Protein AF-A0A2V8W0T9-F1 (afdb_monomer)

Mean predicted aligned error: 11.92 Å

Nearest PDB structures (foldseek):
  3h9w-assembly1_A-2  TM=9.043E-01  e=4.705E-04  Marinobacter nauticus VT8
  4gcz-assembly1_A  TM=3.386E-01  e=4.069E-09  Bacillus subtilis subsp. subtilis str. 168
  3lyx-assembly1_A  TM=7.481E-01  e=1.825E-04  Colwellia psychrerythraea 34H
  6ph2-assembly2_D  TM=8.139E-01  e=3.126E-03  Brucella melitensis bv. 1 str. 16M
  8a5s-assembly1_AAA  TM=3.939E-01  e=9.571E-04  Erythrobacter litoralis HTCC2594

Structure (mmCIF, N/CA/C/O backbone):
data_AF-A0A2V8W0T9-F1
#
_entry.id   AF-A0A2V8W0T9-F1
#
loop_
_atom_site.group_PDB
_atom_site.id
_atom_site.type_symbol
_atom_site.label_atom_id
_atom_site.label_alt_id
_atom_site.label_comp_id
_atom_site.label_asym_id
_atom_site.label_entity_id
_atom_site.label_seq_id
_atom_site.pdbx_PDB_ins_code
_atom_site.Cartn_x
_atom_site.Cartn_y
_atom_site.Cartn_z
_atom_site.occupancy
_atom_site.B_iso_or_equiv
_atom_site.auth_seq_id
_atom_site.auth_comp_id
_atom_site.auth_asym_id
_atom_site.auth_atom_id
_atom_site.pdbx_PDB_model_num
ATOM 1 N N . MET A 1 1 ? 21.925 13.891 -34.947 1.00 73.75 1 MET A N 1
ATOM 2 C CA . MET A 1 1 ? 20.836 13.675 -33.979 1.00 73.75 1 MET A CA 1
ATOM 3 C C . MET A 1 1 ? 20.608 14.956 -33.191 1.00 73.75 1 MET A C 1
ATOM 5 O O . MET A 1 1 ? 21.548 15.437 -32.575 1.00 73.75 1 MET A O 1
ATOM 9 N N . ARG A 1 2 ? 19.395 15.539 -33.213 1.00 78.62 2 ARG A N 1
ATOM 10 C CA . ARG A 1 2 ? 19.098 16.760 -32.425 1.00 78.62 2 ARG A CA 1
ATOM 11 C C . ARG A 1 2 ? 19.175 16.513 -30.912 1.00 78.62 2 ARG A C 1
ATOM 13 O O . ARG A 1 2 ? 19.526 17.420 -30.175 1.00 78.62 2 ARG A O 1
ATOM 20 N N . PHE A 1 3 ? 18.873 15.291 -30.471 1.00 80.88 3 PHE A N 1
ATOM 21 C CA . PHE A 1 3 ? 18.857 14.926 -29.055 1.00 80.88 3 PHE A CA 1
ATOM 22 C C . PHE A 1 3 ? 20.269 14.799 -28.456 1.00 80.88 3 PHE A C 1
ATOM 24 O O . PHE A 1 3 ? 20.606 15.532 -27.528 1.00 80.88 3 PHE A O 1
ATOM 31 N N . THR A 1 4 ? 21.121 13.934 -29.021 1.00 79.50 4 THR A N 1
ATOM 32 C CA . THR A 1 4 ? 22.495 13.693 -28.534 1.00 79.50 4 THR A CA 1
ATOM 33 C C . THR A 1 4 ? 23.515 14.721 -29.034 1.00 79.50 4 THR A C 1
ATOM 35 O O . THR A 1 4 ? 24.629 14.776 -28.525 1.00 79.50 4 THR A O 1
ATOM 38 N N . GLY A 1 5 ? 23.179 15.512 -30.060 1.00 80.12 5 GLY A N 1
ATOM 39 C CA . GLY A 1 5 ? 24.113 16.435 -30.716 1.00 80.12 5 GLY A CA 1
ATOM 40 C C . GLY A 1 5 ? 25.148 15.753 -31.624 1.00 80.12 5 GLY A C 1
ATOM 41 O O . GLY A 1 5 ? 25.954 16.437 -32.249 1.00 80.12 5 GLY A O 1
ATOM 42 N N . ARG A 1 6 ? 25.124 14.418 -31.748 1.00 81.19 6 ARG A N 1
ATOM 43 C CA . ARG A 1 6 ? 26.079 13.639 -32.557 1.00 81.19 6 ARG A CA 1
ATOM 44 C C . ARG A 1 6 ? 25.688 13.581 -34.030 1.00 81.19 6 ARG A C 1
ATOM 46 O O . ARG A 1 6 ? 24.509 13.685 -34.386 1.00 81.19 6 ARG A O 1
ATOM 53 N N . SER A 1 7 ? 26.668 13.384 -34.909 1.00 81.31 7 SER A N 1
ATOM 54 C CA . SER A 1 7 ? 26.407 13.084 -36.322 1.00 81.31 7 SER A CA 1
ATOM 55 C C . SER A 1 7 ? 25.828 11.675 -36.466 1.00 81.31 7 SER A C 1
ATOM 57 O O . SER A 1 7 ? 26.115 10.801 -35.655 1.00 81.31 7 SER A O 1
ATOM 59 N N . ILE A 1 8 ? 25.036 11.427 -37.513 1.00 74.44 8 ILE A N 1
ATOM 60 C CA . ILE A 1 8 ? 24.492 10.081 -37.761 1.00 74.44 8 ILE A CA 1
ATOM 61 C C . ILE A 1 8 ? 25.602 9.043 -37.972 1.00 74.44 8 ILE A C 1
ATOM 63 O O . ILE A 1 8 ? 25.467 7.906 -37.547 1.00 74.44 8 ILE A O 1
ATOM 67 N N . HIS A 1 9 ? 26.737 9.456 -38.546 1.00 75.75 9 HIS A N 1
ATOM 68 C CA . HIS A 1 9 ? 27.900 8.594 -38.739 1.00 75.75 9 HIS A CA 1
ATOM 69 C C . HIS A 1 9 ? 28.527 8.152 -37.407 1.00 75.75 9 HIS A C 1
ATOM 71 O O . HIS A 1 9 ? 29.018 7.034 -37.305 1.00 75.75 9 HIS A O 1
ATOM 77 N N . ALA A 1 10 ? 28.505 9.009 -36.383 1.00 73.81 10 ALA A N 1
ATOM 78 C CA . ALA A 1 10 ? 29.003 8.675 -35.049 1.00 73.81 10 ALA A CA 1
ATOM 79 C C . ALA A 1 10 ? 28.048 7.763 -34.259 1.00 73.81 10 ALA A C 1
ATOM 81 O O . ALA A 1 10 ? 28.421 7.290 -33.193 1.00 73.81 10 ALA A O 1
ATOM 82 N N . GLU A 1 11 ? 26.827 7.550 -34.747 1.00 74.62 11 GLU A N 1
ATOM 83 C CA . GLU A 1 11 ? 25.821 6.665 -34.142 1.00 74.62 11 GLU A CA 1
ATOM 84 C C . GLU A 1 11 ? 25.771 5.297 -34.854 1.00 74.62 11 GLU A C 1
ATOM 86 O O . GLU A 1 11 ? 25.075 4.392 -34.403 1.00 74.62 11 GLU A O 1
ATOM 91 N N . LEU A 1 12 ? 26.503 5.123 -35.965 1.00 73.38 12 LEU A N 1
ATOM 92 C CA . LEU A 1 12 ? 26.543 3.864 -36.714 1.00 73.38 12 LEU A CA 1
ATOM 93 C C . LEU A 1 12 ? 27.197 2.739 -35.898 1.00 73.38 12 LEU A C 1
ATOM 95 O O . LEU A 1 12 ? 28.174 2.947 -35.177 1.00 73.38 12 LEU A O 1
ATOM 99 N N . GLY A 1 13 ? 26.679 1.520 -36.059 1.00 75.12 13 GLY A N 1
ATOM 100 C CA . GLY A 1 13 ? 27.144 0.353 -35.311 1.00 75.12 13 GLY A CA 1
ATOM 101 C C . GLY A 1 13 ? 26.831 0.494 -33.822 1.00 75.12 13 GLY A C 1
ATOM 102 O O . GLY A 1 13 ? 25.672 0.632 -33.447 1.00 75.12 13 GLY A O 1
ATOM 103 N N . ASN A 1 14 ? 27.868 0.487 -32.982 1.00 75.38 14 ASN A N 1
ATOM 104 C CA . ASN A 1 14 ? 27.735 0.570 -31.521 1.00 75.38 14 ASN A CA 1
ATOM 105 C C . ASN A 1 14 ? 27.884 2.001 -30.971 1.00 75.38 14 ASN A C 1
ATOM 107 O O . ASN A 1 14 ? 28.013 2.179 -29.761 1.00 75.38 14 ASN A O 1
ATOM 111 N N . GLY A 1 15 ? 27.878 3.024 -31.835 1.00 77.62 15 GLY A N 1
ATOM 112 C CA . GLY A 1 15 ? 28.080 4.423 -31.433 1.00 77.62 15 GLY A CA 1
ATOM 113 C C . GLY A 1 15 ? 27.027 4.962 -30.456 1.00 77.62 15 GLY A C 1
ATOM 114 O O . GLY A 1 15 ? 27.336 5.826 -29.633 1.00 77.62 15 GLY A O 1
ATOM 115 N N . TRP A 1 16 ? 25.819 4.393 -30.478 1.00 81.06 16 TRP A N 1
ATOM 116 C CA . TRP A 1 16 ? 24.729 4.723 -29.554 1.00 81.06 16 TRP A CA 1
ATOM 117 C C . TRP A 1 16 ? 25.088 4.462 -28.082 1.00 81.06 16 TRP A C 1
ATOM 119 O O . TRP A 1 16 ? 24.667 5.203 -27.192 1.00 81.06 16 TRP A O 1
ATOM 129 N N . ALA A 1 17 ? 25.920 3.449 -27.821 1.00 85.31 17 ALA A N 1
ATOM 130 C CA . ALA A 1 17 ? 26.284 3.009 -26.479 1.00 85.31 17 ALA A CA 1
ATOM 131 C C . ALA A 1 17 ? 27.185 4.019 -25.739 1.00 85.31 17 ALA A C 1
ATOM 133 O O . ALA A 1 17 ? 27.258 4.015 -24.513 1.00 85.31 17 ALA A O 1
ATOM 134 N N . GLU A 1 18 ? 27.851 4.926 -26.460 1.00 86.31 18 GLU A N 1
ATOM 135 C CA . GLU A 1 18 ? 28.802 5.885 -25.881 1.00 86.31 18 GLU A CA 1
ATOM 136 C C . GLU A 1 18 ? 28.155 6.951 -24.983 1.00 86.31 18 GLU A C 1
ATOM 138 O O . GLU A 1 18 ? 28.826 7.538 -24.133 1.00 86.31 18 GLU A O 1
ATOM 143 N N . ASN A 1 19 ? 26.869 7.242 -25.189 1.00 90.06 19 ASN A N 1
ATOM 144 C CA . ASN A 1 19 ? 26.130 8.238 -24.410 1.00 90.06 19 ASN A CA 1
ATOM 145 C C . ASN A 1 19 ? 25.177 7.616 -23.383 1.00 90.06 19 ASN A C 1
ATOM 147 O O . ASN A 1 19 ? 24.495 8.359 -22.672 1.00 90.06 19 ASN A O 1
ATOM 151 N N . VAL A 1 20 ? 25.113 6.288 -23.305 1.00 92.94 20 VAL A N 1
ATOM 152 C CA . VAL A 1 20 ? 24.324 5.584 -22.295 1.00 92.94 20 VAL A CA 1
ATOM 153 C C . VAL A 1 20 ? 24.994 5.757 -20.934 1.00 92.94 20 VAL A C 1
ATOM 155 O O . VAL A 1 20 ? 26.223 5.738 -20.814 1.00 92.94 20 VAL A O 1
ATOM 158 N N . HIS A 1 21 ? 24.193 5.957 -19.893 1.00 94.75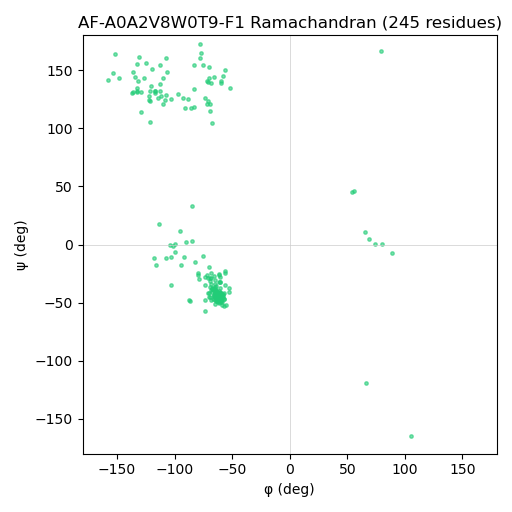 21 HIS A N 1
ATOM 159 C CA . HIS A 1 21 ? 24.702 6.022 -18.531 1.00 94.75 21 HIS A CA 1
ATOM 160 C C . HIS A 1 21 ? 25.415 4.714 -18.160 1.00 94.75 21 HIS A C 1
ATOM 162 O O . HIS A 1 21 ? 24.964 3.625 -18.505 1.00 94.75 21 HIS A O 1
ATOM 168 N N . ARG A 1 22 ? 26.533 4.807 -17.430 1.00 93.75 22 ARG A N 1
ATOM 169 C CA . ARG A 1 22 ? 27.410 3.650 -17.156 1.00 93.75 22 ARG A CA 1
ATOM 170 C C . ARG A 1 22 ? 26.697 2.476 -16.486 1.00 93.75 22 ARG A C 1
ATOM 172 O O . ARG A 1 22 ? 27.037 1.336 -16.765 1.00 93.75 22 ARG A O 1
ATOM 179 N N . GLU A 1 23 ? 25.737 2.768 -15.616 1.00 95.00 23 GLU A N 1
ATOM 180 C CA . GLU A 1 23 ? 24.939 1.760 -14.904 1.00 95.00 23 GLU A CA 1
ATOM 181 C C . GLU A 1 23 ? 23.941 1.032 -15.815 1.00 95.00 23 GLU A C 1
ATOM 183 O O . GLU A 1 23 ? 23.604 -0.114 -15.543 1.00 95.00 23 GLU A O 1
ATOM 188 N N . ASP A 1 24 ? 23.500 1.670 -16.902 1.00 94.44 24 ASP A N 1
ATOM 189 C CA . ASP A 1 24 ? 22.478 1.117 -17.799 1.00 94.44 24 ASP A CA 1
ATOM 190 C C . ASP A 1 24 ? 23.116 0.381 -18.991 1.00 94.44 24 ASP A C 1
ATOM 192 O O . ASP A 1 24 ? 22.466 -0.415 -19.669 1.00 94.44 24 ASP A O 1
ATOM 196 N N . LEU A 1 25 ? 24.403 0.637 -19.250 1.00 91.88 25 LEU A N 1
ATOM 197 C CA . LEU A 1 25 ? 25.121 0.200 -20.446 1.00 91.88 25 LEU A CA 1
ATOM 198 C C . LEU A 1 25 ? 25.096 -1.318 -20.649 1.00 91.88 25 LEU A C 1
ATOM 200 O O . LEU A 1 25 ? 24.831 -1.773 -21.760 1.00 91.88 25 LEU A O 1
ATOM 204 N N . SER A 1 26 ? 25.377 -2.094 -19.599 1.00 91.56 26 SER A N 1
ATOM 205 C CA . SER A 1 26 ? 25.432 -3.558 -19.688 1.00 91.56 26 SER A CA 1
ATOM 206 C C . SER A 1 26 ? 24.076 -4.144 -20.070 1.00 91.56 26 SER A C 1
ATOM 208 O O . SER A 1 26 ? 23.990 -4.917 -21.021 1.00 91.56 26 SER A O 1
ATOM 210 N N . LEU A 1 27 ? 23.016 -3.714 -19.382 1.00 91.81 27 LEU A N 1
ATOM 211 C CA . LEU A 1 27 ? 21.652 -4.175 -19.626 1.00 91.81 27 LEU A CA 1
ATOM 212 C C . LEU A 1 27 ? 21.164 -3.787 -21.028 1.00 91.81 27 LEU A C 1
ATOM 214 O O . LEU A 1 27 ? 20.551 -4.604 -21.718 1.00 91.81 27 LEU A O 1
ATOM 218 N N . CYS A 1 28 ? 21.463 -2.564 -21.475 1.00 93.06 28 CYS A N 1
ATOM 219 C CA . CYS A 1 28 ? 21.085 -2.107 -22.813 1.00 93.06 28 CYS A CA 1
ATOM 220 C C . CYS A 1 28 ? 21.798 -2.912 -23.904 1.00 93.06 28 CYS A C 1
ATOM 222 O O . CYS A 1 28 ? 21.171 -3.336 -24.873 1.00 93.06 28 CYS A O 1
ATOM 224 N N . GLN A 1 29 ? 23.107 -3.140 -23.753 1.00 90.88 29 GLN A N 1
ATOM 225 C CA . GLN A 1 29 ? 23.886 -3.922 -24.715 1.00 90.88 29 GLN A CA 1
ATOM 226 C C . GLN A 1 29 ? 23.405 -5.368 -24.790 1.00 90.88 29 GLN A C 1
ATOM 228 O O . GLN A 1 29 ? 23.266 -5.898 -25.892 1.00 90.88 29 GLN A O 1
ATOM 233 N N . GLU A 1 30 ? 23.128 -5.992 -23.646 1.00 91.94 30 GLU A N 1
ATOM 234 C CA . GLU A 1 30 ? 22.592 -7.350 -23.584 1.00 91.94 30 GLU A CA 1
ATOM 235 C C . GLU A 1 30 ? 21.224 -7.438 -24.271 1.00 91.94 30 GLU A C 1
ATOM 237 O O . GLU A 1 30 ? 21.034 -8.267 -25.160 1.00 91.94 30 GLU A O 1
ATOM 242 N N . THR A 1 31 ? 20.300 -6.538 -23.924 1.00 91.81 31 THR A N 1
ATOM 243 C CA . THR A 1 31 ? 18.946 -6.495 -24.500 1.00 91.81 31 THR A CA 1
ATOM 244 C C . THR A 1 31 ? 18.993 -6.322 -26.017 1.00 91.81 31 THR A C 1
ATOM 246 O O . THR A 1 31 ? 18.386 -7.104 -26.752 1.00 91.81 31 THR A O 1
ATOM 249 N N . TYR A 1 32 ? 19.766 -5.342 -26.495 1.00 90.75 32 TYR A N 1
ATOM 250 C CA . TYR A 1 32 ? 19.924 -5.074 -27.922 1.00 90.75 32 TYR A CA 1
ATOM 251 C C . TYR A 1 32 ? 20.562 -6.255 -28.663 1.00 90.75 32 TYR A C 1
ATOM 253 O O . TYR A 1 32 ? 20.050 -6.672 -29.699 1.00 90.75 32 TYR A O 1
ATOM 261 N N . THR A 1 33 ? 21.655 -6.818 -28.137 1.00 90.56 33 THR A N 1
ATOM 262 C CA . THR A 1 33 ? 22.381 -7.919 -28.794 1.00 90.56 33 THR A CA 1
ATOM 263 C C . THR A 1 33 ? 21.509 -9.168 -28.886 1.00 90.56 33 THR A C 1
ATOM 265 O O . THR A 1 33 ? 21.384 -9.749 -29.963 1.00 90.56 33 THR A O 1
ATOM 268 N N . ASN A 1 34 ? 20.823 -9.525 -27.797 1.00 92.56 34 ASN A N 1
ATOM 269 C CA . ASN A 1 34 ? 19.917 -10.671 -27.766 1.00 92.56 34 ASN A CA 1
ATOM 270 C C . ASN A 1 34 ? 18.769 -10.518 -28.774 1.00 92.56 34 ASN A C 1
ATOM 272 O O . ASN A 1 34 ? 18.466 -11.459 -29.511 1.00 92.56 34 ASN A O 1
ATOM 276 N N . ALA A 1 35 ? 18.142 -9.341 -28.842 1.00 91.81 35 ALA A N 1
ATOM 277 C CA . ALA A 1 35 ? 17.093 -9.080 -29.823 1.00 91.81 35 ALA A CA 1
ATOM 278 C C . ALA A 1 35 ? 17.631 -9.105 -31.256 1.00 91.81 35 ALA A C 1
ATOM 280 O O . ALA A 1 35 ? 17.031 -9.754 -32.113 1.00 91.81 35 ALA A O 1
ATOM 281 N N . PHE A 1 36 ? 18.779 -8.474 -31.512 1.00 89.88 36 PHE A N 1
ATOM 282 C CA . PHE A 1 36 ? 19.403 -8.427 -32.832 1.00 89.88 36 PHE A CA 1
ATOM 283 C C . PHE A 1 36 ? 19.760 -9.827 -33.356 1.00 89.88 36 PHE A C 1
ATOM 285 O O . PHE A 1 36 ? 19.454 -10.163 -34.505 1.00 89.88 36 PHE A O 1
ATOM 292 N N . ASP A 1 37 ? 20.336 -10.677 -32.502 1.00 91.25 37 ASP A N 1
ATOM 293 C CA . ASP A 1 37 ? 20.685 -12.061 -32.833 1.00 91.25 37 ASP A CA 1
ATOM 294 C C . ASP A 1 37 ? 19.453 -12.947 -33.022 1.00 91.25 37 ASP A C 1
ATOM 296 O O . ASP A 1 37 ? 19.474 -13.894 -33.808 1.00 91.25 37 ASP A O 1
ATOM 300 N N . ARG A 1 38 ? 18.339 -12.648 -32.358 1.00 93.62 38 ARG A N 1
ATOM 301 C CA . ARG A 1 38 ? 17.091 -13.409 -32.528 1.00 93.62 38 ARG A CA 1
ATOM 302 C C . ARG A 1 38 ? 16.183 -12.831 -33.608 1.00 93.62 38 ARG A C 1
ATOM 304 O O . ARG A 1 38 ? 15.262 -13.511 -34.047 1.00 93.62 38 ARG A O 1
ATOM 311 N N . ARG A 1 39 ? 16.498 -11.630 -34.102 1.00 94.06 39 ARG A N 1
ATOM 312 C CA . ARG A 1 39 ? 15.684 -10.853 -35.043 1.00 94.06 39 ARG A CA 1
ATOM 313 C C . ARG A 1 39 ? 14.285 -10.641 -34.472 1.00 94.06 39 ARG A C 1
ATOM 315 O O . ARG A 1 39 ? 13.283 -10.833 -35.155 1.00 94.06 39 ARG A O 1
ATOM 322 N N . GLU A 1 40 ? 14.242 -10.256 -33.201 1.00 95.31 40 GLU A N 1
ATOM 323 C CA . GLU A 1 40 ? 13.022 -9.995 -32.441 1.00 95.31 40 GLU A CA 1
ATOM 324 C C . GLU A 1 40 ? 12.898 -8.505 -32.098 1.00 95.31 40 GLU A C 1
ATOM 326 O O . GLU A 1 40 ? 13.909 -7.799 -32.032 1.00 95.31 40 GLU A O 1
ATOM 331 N N . PRO A 1 41 ? 11.673 -7.995 -31.894 1.00 94.62 41 PRO A N 1
ATOM 332 C CA . PRO A 1 41 ? 11.475 -6.675 -31.314 1.00 94.62 41 PRO A CA 1
ATOM 333 C C . PRO A 1 41 ? 12.153 -6.535 -29.947 1.00 94.62 41 PRO A C 1
ATOM 335 O O . PRO A 1 41 ? 12.229 -7.504 -29.192 1.00 94.62 41 PRO A O 1
ATOM 338 N N . PHE A 1 42 ? 12.576 -5.321 -29.606 1.00 94.12 42 PHE A N 1
ATOM 339 C CA . PHE A 1 42 ? 12.996 -4.975 -28.251 1.00 94.12 42 PHE A CA 1
ATOM 340 C C . PHE A 1 42 ? 12.359 -3.670 -27.787 1.00 94.12 42 PHE A C 1
ATOM 342 O O . PHE A 1 42 ? 12.020 -2.798 -28.591 1.00 94.12 42 PHE A O 1
ATOM 349 N N . GLU A 1 43 ? 12.263 -3.543 -26.470 1.00 94.81 43 GLU A N 1
ATOM 350 C CA . GLU A 1 43 ? 11.884 -2.329 -25.765 1.00 94.81 43 GLU A CA 1
ATOM 351 C C . GLU A 1 43 ? 12.812 -2.179 -24.557 1.00 94.81 43 GLU A C 1
ATOM 353 O O . GLU A 1 43 ? 13.020 -3.136 -23.809 1.00 94.81 43 GLU A O 1
ATOM 358 N N . MET A 1 44 ? 13.400 -0.998 -24.379 1.00 94.25 44 MET A N 1
ATOM 359 C CA . MET A 1 44 ? 14.227 -0.694 -23.213 1.00 94.25 44 MET A CA 1
ATOM 360 C C . MET A 1 44 ? 14.133 0.779 -22.831 1.00 94.25 44 MET A C 1
ATOM 362 O O . MET A 1 44 ? 14.080 1.656 -23.688 1.00 94.25 44 MET A O 1
ATOM 366 N N . ALA A 1 45 ? 14.152 1.054 -21.528 1.00 94.56 45 ALA A N 1
ATOM 367 C CA . ALA A 1 45 ? 14.237 2.404 -20.990 1.00 94.56 45 ALA A CA 1
ATOM 368 C C . ALA A 1 45 ? 15.591 2.604 -20.305 1.00 94.56 45 ALA A C 1
ATOM 370 O O . ALA A 1 45 ? 15.972 1.811 -19.445 1.00 94.56 45 ALA A O 1
ATOM 371 N N . TYR A 1 46 ? 16.312 3.662 -20.667 1.00 94.94 46 TYR A N 1
ATOM 372 C CA . TYR A 1 46 ? 17.642 3.938 -20.122 1.00 94.94 46 TYR A CA 1
ATOM 373 C C . TYR A 1 46 ? 17.971 5.427 -20.118 1.00 94.94 46 TYR A C 1
ATOM 375 O O . TYR A 1 46 ? 17.326 6.242 -20.786 1.00 94.94 46 TYR A O 1
ATOM 383 N N . ARG A 1 47 ? 18.997 5.799 -19.353 1.00 95.88 47 ARG A N 1
ATOM 384 C CA . ARG A 1 47 ? 19.486 7.176 -19.300 1.00 95.88 47 ARG A CA 1
ATOM 385 C C . ARG A 1 47 ? 20.444 7.427 -20.458 1.00 95.88 47 ARG A C 1
ATOM 387 O O . ARG A 1 47 ? 21.519 6.832 -20.537 1.00 95.88 47 ARG A O 1
ATOM 394 N N . LEU A 1 48 ? 20.075 8.361 -21.330 1.00 94.38 48 LEU A N 1
ATOM 395 C CA . LEU A 1 48 ? 20.880 8.808 -22.462 1.00 94.38 48 LEU A CA 1
ATOM 396 C C . LEU A 1 48 ? 21.331 10.253 -22.248 1.00 94.38 48 LEU A C 1
ATOM 398 O O . LEU A 1 48 ? 20.532 11.132 -21.916 1.00 94.38 48 LEU A O 1
ATOM 402 N N . ARG A 1 49 ? 22.623 10.508 -22.455 1.00 94.19 49 ARG A N 1
ATOM 403 C CA . ARG A 1 49 ? 23.192 11.852 -22.361 1.00 94.19 49 ARG A CA 1
ATOM 404 C C . ARG A 1 49 ? 22.759 12.707 -23.552 1.00 94.19 49 ARG A C 1
ATOM 406 O O . ARG A 1 49 ? 23.048 12.389 -24.710 1.00 94.19 49 ARG A O 1
ATOM 413 N N . ARG A 1 50 ? 22.087 13.811 -23.251 1.00 92.94 50 ARG A N 1
ATOM 414 C CA . ARG A 1 50 ? 21.652 14.839 -24.196 1.00 92.94 50 ARG A CA 1
ATOM 415 C C . ARG A 1 50 ? 22.831 15.742 -24.592 1.00 92.94 50 ARG A C 1
ATOM 417 O O . ARG A 1 50 ? 23.883 15.731 -23.954 1.00 92.94 50 ARG A O 1
ATOM 424 N N . HIS A 1 51 ? 22.676 16.513 -25.668 1.00 90.12 51 HIS A N 1
ATOM 425 C CA . HIS A 1 51 ? 23.712 17.410 -26.209 1.00 90.12 51 HIS A CA 1
ATOM 426 C C . HIS A 1 51 ? 24.272 18.443 -25.210 1.00 90.12 51 HIS A C 1
ATOM 428 O O . HIS A 1 51 ? 25.389 18.916 -25.393 1.00 90.12 51 HIS A O 1
ATOM 434 N N . ASP A 1 52 ? 23.514 18.798 -24.174 1.00 91.50 52 ASP A N 1
ATOM 435 C CA . ASP A 1 52 ? 23.907 19.712 -23.093 1.00 91.50 52 ASP A CA 1
ATOM 436 C C . ASP A 1 52 ? 24.568 19.001 -21.900 1.00 91.50 52 ASP A C 1
ATOM 438 O O . ASP A 1 52 ? 24.937 19.641 -20.919 1.00 91.50 52 ASP A O 1
ATOM 442 N N . GLY A 1 53 ? 24.747 17.681 -21.983 1.00 89.88 53 GLY A N 1
ATOM 443 C CA . GLY A 1 53 ? 25.378 16.869 -20.949 1.00 89.88 53 GLY A CA 1
ATOM 444 C C . GLY A 1 53 ? 24.418 16.337 -19.885 1.00 89.88 53 GLY A C 1
ATOM 445 O O . GLY A 1 53 ? 24.841 15.498 -19.089 1.00 89.88 53 GLY A O 1
ATOM 446 N N . GLU A 1 54 ? 23.146 16.749 -19.880 1.00 93.88 54 GLU A N 1
ATOM 447 C CA . GLU A 1 54 ? 22.148 16.181 -18.972 1.00 93.88 54 GLU A CA 1
ATOM 448 C C . GLU A 1 54 ? 21.775 14.756 -19.385 1.00 93.88 54 GLU A C 1
ATOM 450 O O . GLU A 1 54 ? 21.598 14.455 -20.567 1.00 93.88 54 GLU A O 1
ATOM 455 N N . TYR A 1 55 ? 21.591 13.875 -18.404 1.00 94.62 55 TYR A N 1
ATOM 456 C CA . TYR A 1 55 ? 20.979 12.573 -18.647 1.00 94.62 55 TYR A CA 1
ATOM 457 C C . TYR A 1 55 ? 19.459 12.694 -18.643 1.00 94.62 55 TYR A C 1
ATOM 459 O O . TYR A 1 55 ? 18.865 13.308 -17.754 1.00 94.62 55 TYR A O 1
ATOM 467 N N . ARG A 1 56 ? 18.836 12.078 -19.643 1.00 95.31 56 ARG A N 1
ATOM 468 C CA . ARG A 1 56 ? 17.386 12.007 -19.819 1.00 95.31 56 ARG A CA 1
ATOM 469 C C . ARG A 1 56 ? 16.978 10.550 -19.969 1.00 95.31 56 ARG A C 1
ATOM 471 O O . ARG A 1 56 ? 17.716 9.769 -20.566 1.00 95.31 56 ARG A O 1
ATOM 478 N N . TRP A 1 57 ? 15.827 10.191 -19.415 1.00 95.88 57 TRP A N 1
ATOM 479 C CA . TRP A 1 57 ? 15.256 8.869 -19.634 1.00 95.88 57 TRP A CA 1
ATOM 480 C C . TRP A 1 57 ? 14.696 8.802 -21.045 1.00 95.88 57 TRP A C 1
ATOM 482 O O . TRP A 1 57 ? 13.888 9.641 -21.438 1.00 95.88 57 TRP A O 1
ATOM 492 N N . VAL A 1 58 ? 15.124 7.798 -21.795 1.00 95.31 58 VAL A N 1
ATOM 493 C CA . VAL A 1 58 ? 14.651 7.530 -23.147 1.00 95.31 58 VAL A CA 1
ATOM 494 C C . VAL A 1 58 ? 14.057 6.133 -23.177 1.00 95.31 58 VAL A C 1
ATOM 496 O O . VAL A 1 58 ? 14.680 5.196 -22.685 1.00 95.31 58 VAL A O 1
ATOM 499 N N . LEU A 1 59 ? 12.861 6.012 -23.747 1.00 95.19 59 LEU A N 1
ATOM 500 C CA . LEU A 1 59 ? 12.269 4.741 -24.145 1.00 95.19 59 LEU A CA 1
ATOM 501 C C . LEU A 1 59 ? 12.672 4.466 -25.592 1.00 95.19 59 LEU A C 1
ATOM 503 O O . LEU A 1 59 ? 12.327 5.244 -26.485 1.00 95.19 59 LEU A O 1
ATOM 507 N N . ASP A 1 60 ? 13.410 3.385 -25.806 1.00 94.38 60 ASP A N 1
ATOM 508 C CA . ASP A 1 60 ? 13.841 2.930 -27.119 1.00 94.38 60 ASP A CA 1
ATOM 509 C C . ASP A 1 60 ? 13.083 1.664 -27.509 1.00 94.38 60 ASP A C 1
ATOM 511 O O . ASP A 1 60 ? 13.084 0.670 -26.780 1.00 94.38 60 ASP A O 1
ATOM 515 N N . LEU A 1 61 ? 12.431 1.721 -28.666 1.00 94.56 61 LEU A N 1
ATOM 516 C CA . LEU A 1 61 ? 11.755 0.585 -29.276 1.00 94.56 61 LEU A CA 1
ATOM 517 C C . LEU A 1 61 ? 12.429 0.276 -30.599 1.00 94.56 61 LEU A C 1
ATOM 519 O O . LEU A 1 61 ? 12.597 1.178 -31.416 1.00 94.56 61 LEU A O 1
ATOM 523 N N . GLY A 1 62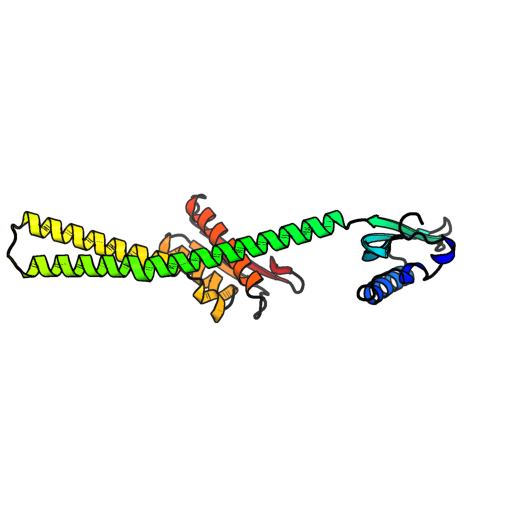 ? 12.741 -0.992 -30.844 1.00 94.44 62 GLY A N 1
ATOM 524 C CA . GLY A 1 62 ? 13.296 -1.448 -32.110 1.00 94.44 62 GLY A CA 1
ATOM 525 C C . GLY A 1 62 ? 12.525 -2.637 -32.654 1.00 94.44 62 GLY A C 1
ATOM 526 O O . GLY A 1 62 ? 12.316 -3.619 -31.949 1.00 94.44 62 GLY A O 1
ATOM 527 N N . VAL A 1 63 ? 12.145 -2.581 -33.933 1.00 94.69 63 VAL A N 1
ATOM 528 C CA . VAL A 1 63 ? 11.537 -3.713 -34.643 1.00 94.69 63 VAL A CA 1
ATOM 529 C C . VAL A 1 63 ? 12.379 -4.118 -35.858 1.00 94.69 63 VAL A C 1
ATOM 531 O O . VAL A 1 63 ? 12.855 -3.250 -36.602 1.00 94.69 63 VAL A O 1
ATOM 534 N N . PRO A 1 64 ? 12.584 -5.427 -36.084 1.00 95.06 64 PRO A N 1
ATOM 535 C CA . PRO A 1 64 ? 13.342 -5.919 -37.223 1.00 95.06 64 PRO A CA 1
ATOM 536 C C . PRO A 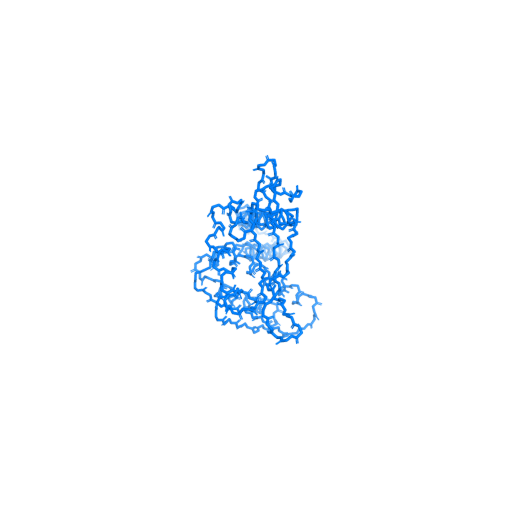1 64 ? 12.576 -5.647 -38.519 1.00 95.06 64 PRO A C 1
ATOM 538 O O . PRO A 1 64 ? 11.360 -5.823 -38.612 1.00 95.06 64 PRO A O 1
ATOM 541 N N . ARG A 1 65 ? 13.305 -5.238 -39.552 1.00 95.12 65 ARG A N 1
ATOM 542 C CA . ARG A 1 65 ? 12.791 -5.008 -40.896 1.00 95.12 65 ARG A CA 1
ATOM 543 C C . ARG A 1 65 ? 13.388 -6.038 -41.840 1.00 95.12 65 ARG A C 1
ATOM 545 O O . ARG A 1 65 ? 14.587 -6.301 -41.816 1.00 95.12 65 ARG A O 1
ATOM 552 N N . PHE A 1 66 ? 12.550 -6.566 -42.721 1.00 94.19 66 PHE A N 1
ATOM 553 C CA . PHE A 1 66 ? 12.944 -7.518 -43.753 1.00 94.19 66 PHE A CA 1
ATOM 554 C C . PHE A 1 66 ? 12.650 -6.943 -45.139 1.00 94.19 66 PHE A C 1
ATOM 556 O O . PHE A 1 66 ? 11.751 -6.112 -45.304 1.00 94.19 66 PHE A O 1
ATOM 563 N N . GLN A 1 67 ? 13.439 -7.345 -46.130 1.00 94.50 67 GLN A N 1
ATOM 564 C CA . GLN A 1 67 ? 13.164 -7.052 -47.535 1.00 94.50 67 GLN A CA 1
ATOM 565 C C . GLN A 1 67 ? 12.070 -7.988 -48.078 1.00 94.50 67 GLN A C 1
ATOM 567 O O . GLN A 1 67 ? 11.651 -8.932 -47.409 1.00 94.50 67 GLN A O 1
ATOM 572 N N . GLN A 1 68 ? 11.608 -7.741 -49.309 1.00 93.88 68 GLN A N 1
ATOM 573 C CA . GLN A 1 68 ? 10.590 -8.584 -49.956 1.00 93.88 68 GLN A CA 1
ATOM 574 C C . GLN A 1 68 ? 11.043 -10.039 -50.157 1.00 93.88 68 GLN A C 1
ATOM 576 O O . GLN A 1 68 ? 10.203 -10.929 -50.214 1.00 93.88 68 GLN A O 1
ATOM 581 N N . ASP A 1 69 ? 12.352 -10.283 -50.242 1.00 93.69 69 ASP A N 1
ATOM 582 C CA . ASP A 1 69 ? 12.944 -11.618 -50.381 1.00 93.69 69 ASP A CA 1
ATOM 583 C C . ASP A 1 69 ? 13.139 -12.350 -49.036 1.00 93.69 69 ASP A C 1
ATOM 585 O O . ASP A 1 69 ? 13.685 -13.451 -49.006 1.00 93.69 69 ASP A O 1
ATOM 589 N N . GLY A 1 70 ? 12.706 -11.751 -47.921 1.00 91.12 70 GLY A N 1
ATOM 590 C CA . GLY A 1 70 ? 12.877 -12.298 -46.574 1.00 91.12 70 GLY A CA 1
ATOM 591 C C . GLY A 1 70 ? 14.264 -12.071 -45.965 1.00 91.12 70 GLY A C 1
ATOM 592 O O . GLY A 1 70 ? 14.495 -12.473 -44.825 1.00 91.12 70 GLY A O 1
ATOM 593 N N . SER A 1 71 ? 15.187 -11.403 -46.666 1.00 94.19 71 SER A N 1
ATOM 594 C CA . SER A 1 71 ? 16.490 -11.044 -46.103 1.00 94.19 71 SER A CA 1
ATOM 595 C C . SER A 1 71 ? 16.358 -9.955 -45.035 1.00 94.19 71 SER A C 1
ATOM 597 O O . SER A 1 71 ? 15.534 -9.039 -45.126 1.00 94.19 71 SER A O 1
ATOM 599 N N . PHE A 1 72 ? 17.179 -10.053 -43.990 1.00 92.12 72 PHE A N 1
ATOM 600 C CA . PHE A 1 72 ? 17.196 -9.086 -42.898 1.00 92.12 72 PHE A CA 1
ATOM 601 C C . PHE A 1 72 ? 17.760 -7.738 -43.372 1.00 92.12 72 PHE A C 1
ATOM 603 O O . PHE A 1 72 ? 18.898 -7.652 -43.828 1.00 92.12 72 PHE A O 1
ATOM 610 N N . ALA A 1 73 ? 16.953 -6.684 -43.252 1.00 91.56 73 ALA A N 1
ATOM 611 C CA . ALA A 1 73 ? 17.261 -5.331 -43.713 1.00 91.56 73 ALA A CA 1
ATOM 612 C C . ALA A 1 73 ? 17.746 -4.398 -42.588 1.00 91.56 73 ALA A C 1
ATOM 614 O O . ALA A 1 73 ? 17.998 -3.221 -42.846 1.00 91.56 73 ALA A O 1
ATOM 615 N N . GLY A 1 74 ? 17.845 -4.895 -41.350 1.00 89.81 74 GLY A N 1
ATOM 616 C CA . GLY A 1 74 ? 18.192 -4.115 -40.160 1.00 89.81 74 GLY A CA 1
ATOM 617 C C . GLY A 1 74 ? 16.991 -3.846 -39.254 1.00 89.81 74 GLY A C 1
ATOM 618 O O . GLY A 1 74 ? 15.951 -4.485 -39.382 1.00 89.81 74 GLY A O 1
ATOM 619 N N . TYR A 1 75 ? 17.134 -2.894 -38.334 1.00 91.31 75 TYR A N 1
ATOM 620 C CA . TYR A 1 75 ? 16.068 -2.460 -37.426 1.00 91.31 75 TYR A CA 1
ATOM 621 C C . TYR A 1 75 ? 15.538 -1.086 -37.824 1.00 91.31 75 TYR A C 1
ATOM 623 O O . TYR A 1 75 ? 16.284 -0.234 -38.309 1.00 91.31 75 TYR A O 1
ATOM 631 N N . ILE A 1 76 ? 14.252 -0.861 -37.573 1.00 90.25 76 ILE A N 1
ATOM 632 C CA . ILE A 1 76 ? 13.692 0.482 -37.442 1.00 90.25 76 ILE A CA 1
ATOM 633 C C . ILE A 1 76 ? 13.384 0.708 -35.967 1.00 90.25 76 ILE A C 1
ATOM 635 O O . ILE A 1 76 ? 12.760 -0.140 -35.331 1.00 90.25 76 ILE A O 1
ATOM 639 N N . GLY A 1 77 ? 13.863 1.826 -35.430 1.00 89.94 77 GLY A N 1
ATOM 640 C CA . GLY A 1 77 ? 13.683 2.156 -34.026 1.00 89.94 77 GLY A CA 1
ATOM 641 C C . GLY A 1 77 ? 13.162 3.565 -33.801 1.00 89.94 77 GLY A C 1
ATOM 642 O O . GLY A 1 77 ? 13.236 4.424 -34.686 1.00 89.94 77 GLY A O 1
ATOM 643 N N . SER A 1 78 ? 12.625 3.787 -32.608 1.00 90.06 78 SER A N 1
ATOM 644 C CA . SER A 1 78 ? 12.170 5.086 -32.131 1.00 90.06 78 SER A CA 1
ATOM 645 C C . SER A 1 78 ? 12.627 5.308 -30.701 1.00 90.06 78 SER A C 1
ATOM 647 O O . SER A 1 78 ? 12.369 4.473 -29.841 1.00 90.06 78 SER A O 1
ATOM 649 N N . CYS A 1 79 ? 13.205 6.480 -30.454 1.00 91.19 79 CYS A N 1
ATOM 650 C CA . CYS A 1 79 ? 13.630 6.915 -29.133 1.00 91.19 79 CYS A CA 1
ATOM 651 C C . CYS A 1 79 ? 12.722 8.059 -28.660 1.00 91.19 79 CYS A C 1
ATOM 653 O O . CYS A 1 79 ? 12.656 9.105 -29.315 1.00 91.19 79 CYS A O 1
ATOM 655 N N . ILE A 1 80 ? 12.038 7.878 -27.532 1.00 93.25 80 ILE A N 1
ATOM 656 C CA . ILE A 1 80 ? 11.100 8.850 -26.955 1.00 93.25 80 ILE A CA 1
ATOM 657 C C . ILE A 1 80 ? 11.668 9.333 -25.620 1.00 93.25 80 ILE A C 1
ATOM 659 O O . ILE A 1 80 ? 11.976 8.515 -24.760 1.00 93.25 80 ILE A O 1
ATOM 663 N N . ASP A 1 81 ? 11.808 10.648 -25.423 1.00 94.38 81 ASP A N 1
ATOM 664 C CA . ASP A 1 81 ? 12.159 11.196 -24.105 1.00 94.38 81 ASP A CA 1
ATOM 665 C C . ASP A 1 81 ? 10.970 11.010 -23.151 1.00 94.38 81 ASP A C 1
ATOM 667 O O . ASP A 1 81 ? 9.896 11.573 -23.363 1.00 94.38 81 ASP A O 1
ATOM 671 N N . VAL A 1 82 ? 11.169 10.198 -22.115 1.00 95.38 82 VAL A N 1
ATOM 672 C CA . VAL A 1 82 ? 10.173 9.872 -21.084 1.00 95.38 82 VAL A CA 1
ATOM 673 C C . VAL A 1 82 ? 10.577 10.421 -19.714 1.00 95.38 82 VAL A C 1
ATOM 675 O O . VAL A 1 82 ? 10.044 9.998 -18.689 1.00 95.38 82 VAL A O 1
ATOM 678 N N . THR A 1 83 ? 11.508 11.379 -19.668 1.00 93.88 83 THR A N 1
ATOM 679 C CA . THR A 1 83 ? 12.033 11.940 -18.412 1.00 93.88 83 THR A CA 1
ATOM 680 C C . THR A 1 83 ? 10.939 12.526 -17.534 1.00 93.88 83 THR A C 1
ATOM 682 O O . THR A 1 83 ? 10.902 12.244 -16.339 1.00 93.88 83 THR A O 1
ATOM 685 N N . ASP A 1 84 ? 10.043 13.329 -18.106 1.00 93.88 84 ASP A N 1
ATOM 686 C CA . ASP A 1 84 ? 8.987 13.980 -17.326 1.00 93.88 84 ASP A CA 1
ATOM 687 C C . ASP A 1 84 ? 7.969 12.957 -16.805 1.00 93.88 84 ASP A C 1
ATOM 689 O O . ASP A 1 84 ? 7.499 13.077 -15.675 1.00 93.88 84 ASP A O 1
ATOM 693 N N . HIS A 1 85 ? 7.703 11.899 -17.579 1.00 91.50 85 HIS A N 1
ATOM 694 C CA . HIS A 1 85 ? 6.864 10.785 -17.144 1.00 91.50 85 HIS A CA 1
ATOM 695 C C . HIS A 1 85 ? 7.504 10.019 -15.978 1.00 91.50 85 HIS A C 1
ATOM 697 O O . HIS A 1 85 ? 6.857 9.828 -14.951 1.00 91.50 85 HIS A O 1
ATOM 703 N N . LYS A 1 86 ? 8.792 9.666 -16.088 1.00 90.94 86 LYS A N 1
ATOM 704 C CA . LYS A 1 86 ? 9.537 8.983 -15.020 1.00 90.94 86 LYS A CA 1
ATOM 705 C C . LYS A 1 86 ? 9.626 9.817 -13.742 1.00 90.94 86 LYS A C 1
ATOM 707 O O . LYS A 1 86 ? 9.391 9.295 -12.661 1.00 90.94 86 LYS A O 1
ATOM 712 N N . ARG A 1 87 ? 9.873 11.126 -13.853 1.00 91.12 87 ARG A N 1
ATOM 713 C CA . ARG A 1 87 ? 9.885 12.040 -12.694 1.00 91.12 87 ARG A CA 1
ATOM 714 C C . ARG A 1 87 ? 8.517 12.152 -12.025 1.00 91.12 87 ARG A C 1
ATOM 716 O O . ARG A 1 87 ? 8.446 12.230 -10.802 1.00 91.12 87 ARG A O 1
ATOM 723 N N . ALA A 1 88 ? 7.439 12.181 -12.807 1.00 90.50 88 ALA A N 1
ATOM 724 C CA . ALA A 1 88 ? 6.087 12.197 -12.262 1.00 90.50 88 ALA A CA 1
ATOM 725 C C . ALA A 1 88 ? 5.762 10.885 -11.529 1.00 90.50 88 ALA A C 1
ATOM 727 O O . ALA A 1 88 ? 5.222 10.929 -10.427 1.00 90.50 88 ALA A O 1
ATOM 728 N N . GLU A 1 89 ? 6.136 9.739 -12.103 1.00 88.62 89 GLU A N 1
ATOM 729 C CA . GLU A 1 89 ? 5.989 8.412 -11.491 1.00 88.62 89 GLU A CA 1
ATOM 730 C C . GLU A 1 89 ? 6.763 8.313 -10.163 1.00 88.62 89 GLU A C 1
ATOM 732 O O . GLU A 1 89 ? 6.190 7.956 -9.134 1.00 88.62 89 GLU A O 1
ATOM 737 N N . GLU A 1 90 ? 8.034 8.724 -10.154 1.00 89.12 90 GLU A N 1
ATOM 738 C CA . GLU A 1 90 ? 8.873 8.764 -8.951 1.00 89.12 90 GLU A CA 1
ATOM 739 C C . GLU A 1 90 ? 8.305 9.705 -7.883 1.00 89.12 90 GLU A C 1
ATOM 741 O O . GLU A 1 90 ? 8.258 9.350 -6.705 1.00 89.12 90 GLU A O 1
ATOM 746 N N . SER A 1 91 ? 7.824 10.888 -8.281 1.00 88.75 91 SER A N 1
ATOM 747 C CA . SER A 1 91 ? 7.190 11.822 -7.351 1.00 88.75 91 SER A CA 1
ATOM 748 C C . SER A 1 91 ? 5.912 11.232 -6.759 1.00 88.75 91 SER A C 1
ATOM 750 O O . SER A 1 91 ? 5.712 11.323 -5.555 1.00 88.75 91 SER A O 1
ATOM 752 N N . LEU A 1 92 ? 5.047 10.605 -7.559 1.00 86.62 92 LEU A N 1
ATOM 753 C CA . LEU A 1 92 ? 3.834 9.970 -7.039 1.00 86.62 92 LEU A CA 1
ATOM 754 C C . LEU A 1 92 ? 4.169 8.856 -6.040 1.00 86.62 92 LEU A C 1
ATOM 756 O O . LEU A 1 92 ? 3.558 8.790 -4.971 1.00 86.62 92 LEU A O 1
ATOM 760 N N . ALA A 1 93 ? 5.169 8.029 -6.349 1.00 80.31 93 ALA A N 1
ATOM 761 C CA . ALA A 1 93 ? 5.640 6.984 -5.449 1.00 80.31 93 ALA A CA 1
ATOM 762 C C . ALA A 1 93 ? 6.203 7.556 -4.132 1.00 80.31 93 ALA A C 1
ATOM 764 O O . ALA A 1 93 ? 5.894 7.042 -3.055 1.00 80.31 93 ALA A O 1
ATOM 765 N N . ASP A 1 94 ? 6.983 8.639 -4.191 1.00 85.38 94 ASP A N 1
ATOM 766 C CA . ASP A 1 94 ? 7.544 9.309 -3.010 1.00 85.38 94 ASP A CA 1
ATOM 767 C C . ASP A 1 94 ? 6.457 9.936 -2.122 1.00 85.38 94 ASP A C 1
ATOM 769 O O . ASP A 1 94 ? 6.445 9.747 -0.904 1.00 85.38 94 ASP A O 1
ATOM 773 N N . MET A 1 95 ? 5.483 10.622 -2.726 1.00 82.12 95 MET A N 1
ATOM 774 C CA . MET A 1 95 ? 4.335 11.181 -2.008 1.00 82.12 95 MET A CA 1
ATOM 775 C C . MET A 1 95 ? 3.499 10.075 -1.354 1.00 82.12 95 MET A C 1
ATOM 777 O O . MET A 1 95 ? 3.116 10.212 -0.193 1.00 82.12 95 MET A O 1
ATOM 781 N N . SER A 1 96 ? 3.251 8.966 -2.058 1.00 78.69 96 SER A N 1
ATOM 782 C CA . SER A 1 96 ? 2.537 7.813 -1.497 1.00 78.69 96 SER A CA 1
ATOM 783 C C . SER A 1 96 ? 3.272 7.223 -0.293 1.00 78.69 96 SER A C 1
ATOM 785 O O . SER A 1 96 ? 2.640 6.914 0.716 1.00 78.69 96 SER A O 1
ATOM 787 N N . ARG A 1 97 ? 4.604 7.104 -0.364 1.00 79.56 97 ARG A N 1
ATOM 788 C CA . ARG A 1 97 ? 5.425 6.621 0.754 1.00 79.56 97 ARG A CA 1
ATOM 789 C C . ARG A 1 97 ? 5.306 7.540 1.968 1.00 79.56 97 ARG A C 1
ATOM 791 O O . ARG A 1 97 ? 4.991 7.072 3.058 1.00 79.56 97 ARG A O 1
ATOM 798 N N . LYS A 1 98 ? 5.454 8.851 1.763 1.00 83.12 98 LYS A N 1
ATOM 799 C CA . LYS A 1 98 ? 5.317 9.863 2.823 1.00 83.12 98 LYS A CA 1
ATOM 800 C C . LYS A 1 98 ? 3.931 9.867 3.462 1.00 83.12 98 LYS A C 1
ATOM 802 O O . LYS A 1 98 ? 3.821 10.057 4.669 1.00 83.12 98 LYS A O 1
ATOM 807 N N . LEU A 1 99 ? 2.873 9.654 2.677 1.00 82.31 99 LEU A N 1
ATOM 808 C CA . LEU A 1 99 ? 1.510 9.543 3.200 1.00 82.31 99 LEU A CA 1
ATOM 809 C C . LEU A 1 99 ? 1.351 8.320 4.106 1.00 82.31 99 LEU A C 1
ATOM 811 O O . LEU A 1 99 ? 0.796 8.450 5.195 1.00 82.31 99 LEU A O 1
ATOM 815 N N . ILE A 1 100 ? 1.869 7.161 3.689 1.00 80.12 100 ILE A N 1
ATOM 816 C CA . ILE A 1 100 ? 1.839 5.935 4.500 1.00 80.12 100 ILE A CA 1
ATOM 817 C C . ILE A 1 100 ? 2.619 6.140 5.805 1.00 80.12 100 ILE A C 1
ATOM 819 O O . ILE A 1 100 ? 2.114 5.817 6.879 1.00 80.12 100 ILE A O 1
ATOM 823 N N . GLU A 1 101 ? 3.817 6.721 5.735 1.00 81.06 101 GLU A N 1
ATOM 824 C CA . GLU A 1 101 ? 4.639 7.013 6.915 1.00 81.06 101 GLU A CA 1
ATOM 825 C C . GLU A 1 101 ? 3.942 7.974 7.885 1.00 81.06 101 GLU A C 1
ATOM 827 O O . GLU A 1 101 ? 3.886 7.709 9.087 1.00 81.06 101 GLU A O 1
ATOM 832 N N . ALA A 1 102 ? 3.364 9.065 7.373 1.00 80.06 102 ALA A N 1
ATOM 833 C CA . ALA A 1 102 ? 2.638 10.033 8.187 1.00 80.06 102 ALA A CA 1
ATOM 834 C C . ALA A 1 102 ? 1.404 9.407 8.857 1.00 80.06 102 ALA A C 1
ATOM 836 O O . ALA A 1 102 ? 1.170 9.632 10.044 1.00 80.06 102 ALA A O 1
ATOM 837 N N . GLN A 1 103 ? 0.641 8.584 8.130 1.00 82.44 103 GLN A N 1
ATOM 838 C CA . GLN A 1 103 ? -0.507 7.870 8.693 1.00 82.44 103 GLN A CA 1
ATOM 839 C C . GLN A 1 103 ? -0.100 6.874 9.782 1.00 82.44 103 GLN A C 1
ATOM 841 O O . GLN A 1 103 ? -0.790 6.763 10.795 1.00 82.44 103 GLN A O 1
ATOM 846 N N . GLU A 1 104 ? 1.007 6.154 9.605 1.00 79.69 104 GLU A N 1
ATOM 847 C CA . GLU A 1 104 ? 1.484 5.200 10.609 1.00 79.69 104 GLU A CA 1
ATOM 848 C C . GLU A 1 104 ? 1.983 5.910 11.872 1.00 79.69 104 GLU A C 1
ATOM 850 O O . GLU A 1 104 ? 1.720 5.465 12.995 1.00 79.69 104 GLU A O 1
ATOM 855 N N . GLN A 1 105 ? 2.659 7.047 11.695 1.00 81.75 105 GLN A N 1
ATOM 856 C CA . GLN A 1 105 ? 3.109 7.887 12.797 1.00 81.75 105 GLN A CA 1
ATOM 857 C C . GLN A 1 105 ? 1.922 8.438 13.594 1.00 81.75 105 GLN A C 1
ATOM 859 O O . GLN A 1 105 ? 1.928 8.362 14.824 1.00 81.75 105 GLN A O 1
ATOM 864 N N . GLU A 1 106 ? 0.889 8.923 12.904 1.00 81.12 106 GLU A N 1
ATOM 865 C CA . GLU A 1 106 ? -0.345 9.412 13.521 1.00 81.12 106 GLU A CA 1
ATOM 866 C C . GLU A 1 106 ? -1.071 8.290 14.271 1.00 81.12 106 GLU A C 1
ATOM 868 O O . GLU A 1 106 ? -1.405 8.438 15.441 1.00 81.12 106 GLU A O 1
ATOM 873 N N . ARG A 1 107 ? -1.245 7.115 13.650 1.00 81.19 107 ARG A N 1
ATOM 874 C CA . ARG A 1 107 ? -1.871 5.948 14.299 1.00 81.19 107 ARG A CA 1
ATOM 875 C C . ARG A 1 107 ? -1.126 5.519 15.554 1.00 81.19 107 ARG A C 1
ATOM 877 O O . ARG A 1 107 ? -1.754 5.227 16.570 1.00 81.19 107 ARG A O 1
ATOM 884 N N . THR A 1 108 ? 0.202 5.493 15.492 1.00 79.19 108 THR A N 1
ATOM 885 C CA . THR A 1 108 ? 1.044 5.168 16.647 1.00 79.19 108 THR A CA 1
ATOM 886 C C . THR A 1 108 ? 0.896 6.213 17.749 1.00 79.19 108 THR A C 1
ATOM 888 O O . THR A 1 108 ? 0.843 5.851 18.924 1.00 79.19 108 THR A O 1
ATOM 891 N N . TRP A 1 109 ? 0.817 7.495 17.386 1.00 81.25 109 TRP A N 1
ATOM 892 C CA . TRP A 1 109 ? 0.595 8.577 18.338 1.00 81.25 109 TRP A CA 1
ATOM 893 C C . TRP A 1 109 ? -0.788 8.480 18.998 1.00 81.25 109 TRP A C 1
ATOM 895 O O . TRP A 1 109 ? -0.850 8.418 20.223 1.00 81.25 109 TRP A O 1
ATOM 905 N N . ILE A 1 110 ? -1.869 8.339 18.221 1.00 82.38 110 ILE A N 1
ATOM 906 C CA . ILE A 1 110 ? -3.235 8.168 18.743 1.00 82.38 110 ILE A CA 1
ATOM 907 C C . ILE A 1 110 ? -3.309 6.939 19.654 1.00 82.38 110 ILE A C 1
ATOM 90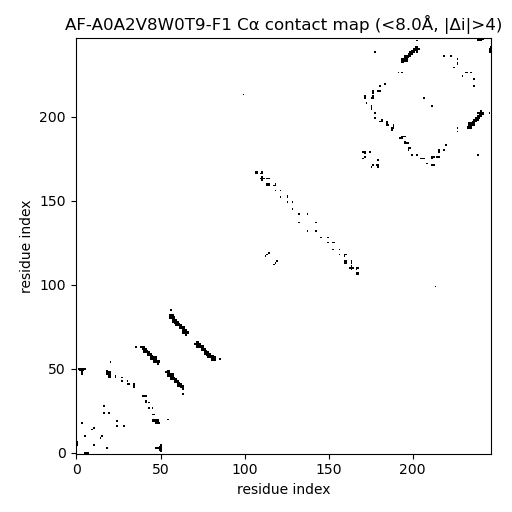9 O O . ILE A 1 110 ? -3.868 7.020 20.742 1.00 82.38 110 ILE A O 1
ATOM 913 N N . ALA A 1 111 ? -2.727 5.803 19.256 1.00 77.88 111 ALA A N 1
ATOM 914 C CA . ALA A 1 111 ? -2.744 4.593 20.076 1.00 77.88 111 ALA A CA 1
ATOM 915 C C . ALA A 1 111 ? -2.134 4.825 21.466 1.00 77.88 111 ALA A C 1
ATOM 917 O O . ALA A 1 111 ? -2.697 4.353 22.457 1.00 77.88 111 ALA A O 1
ATOM 918 N N . ARG A 1 112 ? -1.015 5.564 21.531 1.00 78.62 112 ARG A N 1
ATOM 919 C CA . ARG A 1 112 ? -0.364 5.944 22.793 1.00 78.62 112 ARG A CA 1
ATOM 920 C C . ARG A 1 112 ? -1.203 6.935 23.585 1.00 78.62 112 ARG A C 1
ATOM 922 O O . ARG A 1 112 ? -1.432 6.688 24.756 1.00 78.62 112 ARG A O 1
ATOM 929 N N . GLU A 1 113 ? -1.713 7.991 22.960 1.00 79.06 113 GLU A N 1
ATOM 930 C CA . GLU A 1 113 ? -2.516 9.006 23.657 1.00 79.06 113 GLU A CA 1
ATOM 931 C C . GLU A 1 113 ? -3.803 8.406 24.250 1.00 79.06 113 GLU A C 1
ATOM 933 O O . GLU A 1 113 ? -4.151 8.663 25.403 1.00 79.06 113 GLU A O 1
ATOM 938 N N . LEU A 1 114 ? -4.479 7.529 23.497 1.00 79.19 114 LEU A N 1
ATOM 939 C CA . LEU A 1 114 ? -5.634 6.775 23.989 1.00 79.19 114 LEU A CA 1
ATOM 940 C C . LEU A 1 114 ? -5.259 5.874 25.177 1.00 79.19 114 LEU A C 1
ATOM 942 O O . LEU A 1 114 ? -6.000 5.812 26.159 1.00 79.19 114 LEU A O 1
ATOM 946 N N . HIS A 1 115 ? -4.129 5.162 25.087 1.00 75.50 115 HIS A N 1
ATOM 947 C CA . HIS A 1 115 ? -3.700 4.237 26.134 1.00 75.50 115 HIS A CA 1
ATOM 948 C C . HIS A 1 115 ? -3.245 4.959 27.406 1.00 75.50 115 HIS A C 1
ATOM 950 O O . HIS A 1 115 ? -3.628 4.554 28.501 1.00 75.50 115 HIS A O 1
ATOM 956 N N . ASP A 1 116 ? -2.449 6.015 27.263 1.00 77.44 116 ASP A N 1
ATOM 957 C CA . ASP A 1 116 ? -1.776 6.671 28.377 1.00 77.44 116 ASP A CA 1
ATOM 958 C C . ASP A 1 116 ? -2.657 7.748 29.014 1.00 77.44 116 ASP A C 1
ATOM 960 O O . ASP A 1 116 ? -2.822 7.739 30.228 1.00 77.44 116 ASP A O 1
ATOM 964 N N . ASP A 1 117 ? -3.279 8.648 28.250 1.00 77.88 117 ASP A N 1
ATOM 965 C CA . ASP A 1 117 ? -4.031 9.760 28.849 1.00 77.88 117 ASP A CA 1
ATOM 966 C C . ASP A 1 117 ? -5.478 9.362 29.178 1.00 77.88 117 ASP A C 1
ATOM 968 O O . ASP A 1 117 ? -5.955 9.557 30.302 1.00 77.88 117 ASP A O 1
ATOM 972 N N . ILE A 1 118 ? -6.191 8.749 28.227 1.00 81.50 118 ILE A N 1
ATOM 973 C CA . ILE A 1 118 ? -7.632 8.505 28.387 1.00 81.50 118 ILE A CA 1
ATOM 974 C C . ILE A 1 118 ? -7.907 7.373 29.380 1.00 81.50 118 ILE A C 1
ATOM 976 O O . ILE A 1 118 ? -8.710 7.556 30.300 1.00 81.50 118 ILE A O 1
ATOM 980 N N . ASN A 1 119 ? -7.231 6.226 29.259 1.00 80.69 119 ASN A N 1
ATOM 981 C CA . ASN A 1 119 ? -7.470 5.111 30.184 1.00 80.69 119 ASN A CA 1
ATOM 982 C C . ASN A 1 119 ? -7.066 5.454 31.624 1.00 80.69 119 ASN A C 1
ATOM 984 O O . ASN A 1 119 ? -7.780 5.076 32.554 1.00 80.69 119 ASN A O 1
ATOM 988 N N . GLN A 1 120 ? -5.982 6.214 31.833 1.00 84.56 120 GLN A N 1
ATOM 989 C CA . GLN A 1 120 ? -5.589 6.658 33.177 1.00 84.56 120 GLN A CA 1
ATOM 990 C C . GLN A 1 120 ? -6.647 7.574 33.801 1.00 84.56 120 GLN A C 1
ATOM 992 O O . GLN A 1 120 ? -6.991 7.418 34.976 1.00 84.56 120 GLN A O 1
ATOM 997 N N . ARG A 1 121 ? -7.218 8.499 33.019 1.00 86.31 121 ARG A N 1
ATOM 998 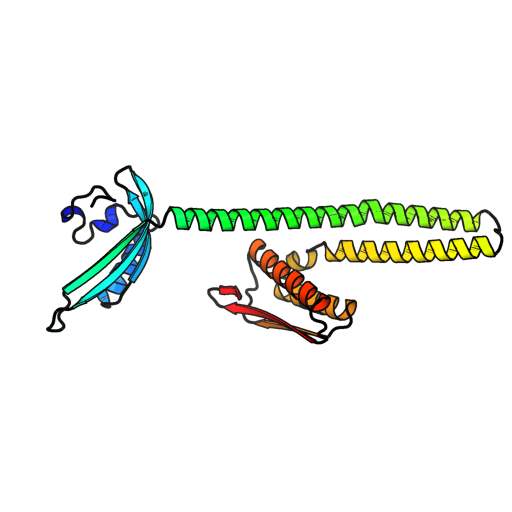C CA . ARG A 1 121 ? -8.300 9.375 33.490 1.00 86.31 121 ARG A CA 1
ATOM 999 C C . ARG A 1 121 ? -9.570 8.596 33.806 1.00 86.31 121 ARG A C 1
ATOM 1001 O O . ARG A 1 121 ? -10.172 8.849 34.849 1.00 86.31 121 ARG A O 1
ATOM 1008 N N . ILE A 1 122 ? -9.966 7.640 32.961 1.00 87.69 122 ILE A N 1
ATOM 1009 C CA . ILE A 1 122 ? -11.141 6.798 33.231 1.00 87.69 122 ILE A CA 1
ATOM 1010 C C . ILE A 1 122 ? -10.921 5.969 34.503 1.00 87.69 122 ILE A C 1
ATOM 1012 O O . ILE A 1 122 ? -11.792 5.955 35.373 1.00 87.69 122 ILE A O 1
ATOM 1016 N N . ALA A 1 123 ? -9.743 5.358 34.664 1.00 84.88 123 ALA A N 1
ATOM 1017 C CA . ALA A 1 123 ? -9.391 4.611 35.869 1.00 84.88 123 ALA A CA 1
ATOM 1018 C C . ALA A 1 123 ? -9.475 5.486 37.132 1.00 84.88 123 ALA A C 1
ATOM 1020 O O . ALA A 1 123 ? -10.040 5.065 38.140 1.00 84.88 123 ALA A O 1
ATOM 1021 N N . LEU A 1 124 ? -8.995 6.733 37.073 1.00 89.62 124 LEU A N 1
ATOM 1022 C CA . LEU A 1 124 ? -9.092 7.669 38.194 1.00 89.62 124 LEU A CA 1
ATOM 1023 C C . LEU A 1 124 ? -10.547 8.032 38.536 1.00 89.62 124 LEU A C 1
ATOM 1025 O O . LEU A 1 124 ? -10.903 8.105 39.713 1.00 89.62 124 LEU A O 1
ATOM 1029 N N . VAL A 1 125 ? -11.399 8.266 37.532 1.00 89.88 125 VAL A N 1
ATOM 1030 C CA . VAL A 1 125 ? -12.827 8.552 37.759 1.00 89.88 125 VAL A CA 1
ATOM 1031 C C . VAL A 1 125 ? -13.529 7.345 38.383 1.00 89.88 125 VAL A C 1
ATOM 1033 O O . VAL A 1 125 ? -14.307 7.526 39.320 1.00 89.88 125 VAL A O 1
ATOM 1036 N N . LEU A 1 126 ? -13.221 6.128 37.923 1.00 87.44 126 LEU A N 1
ATOM 1037 C CA . LEU A 1 126 ? -13.744 4.889 38.503 1.00 87.44 126 LEU A CA 1
ATOM 1038 C C . LEU A 1 126 ? -13.353 4.752 39.982 1.00 87.44 126 LEU A C 1
ATOM 1040 O O . LEU A 1 126 ? -14.234 4.573 40.820 1.00 87.44 126 LEU A O 1
ATOM 1044 N N . VAL A 1 127 ? -12.075 4.951 40.325 1.00 88.44 127 VAL A N 1
ATOM 1045 C CA . VAL A 1 127 ? -11.596 4.915 41.723 1.00 88.44 127 VAL A CA 1
ATOM 1046 C C . VAL A 1 127 ? -12.294 5.970 42.590 1.00 88.44 127 VAL A C 1
ATOM 1048 O O . VAL A 1 127 ? -12.683 5.693 43.725 1.00 88.44 127 VAL A O 1
ATOM 1051 N N . ASN A 1 128 ? -12.492 7.187 42.073 1.00 87.38 128 ASN A N 1
ATOM 1052 C CA . ASN A 1 128 ? -13.190 8.244 42.810 1.00 87.38 128 ASN A CA 1
ATOM 1053 C C . ASN A 1 128 ? -14.675 7.919 43.040 1.00 87.38 128 ASN A C 1
ATOM 1055 O O . ASN A 1 128 ? -15.199 8.214 44.116 1.00 87.38 128 ASN A O 1
ATOM 1059 N N . LEU A 1 129 ? -15.350 7.307 42.061 1.00 86.19 129 LEU A N 1
ATOM 1060 C CA . LEU A 1 129 ? -16.734 6.838 42.200 1.00 86.19 129 LEU A CA 1
ATOM 1061 C C . LEU A 1 129 ? -16.851 5.719 43.239 1.00 86.19 129 LEU A C 1
ATOM 1063 O O . LEU A 1 129 ? -17.755 5.762 44.072 1.00 86.19 129 LEU A O 1
ATOM 1067 N N . GLU A 1 130 ? -15.925 4.759 43.224 1.00 84.12 130 GLU A N 1
ATOM 1068 C CA . GLU A 1 130 ? -15.870 3.675 44.212 1.00 84.12 130 GLU A CA 1
ATOM 1069 C C . GLU A 1 130 ? -15.634 4.210 45.626 1.00 84.12 130 GLU A C 1
ATOM 1071 O O . GLU A 1 130 ? -16.318 3.803 46.566 1.00 84.12 130 GLU A O 1
ATOM 1076 N N . ARG A 1 131 ? -14.725 5.181 45.785 1.00 86.06 131 ARG A N 1
ATOM 1077 C CA . ARG A 1 131 ? -14.471 5.811 47.086 1.00 86.06 131 ARG A CA 1
ATOM 1078 C C . ARG A 1 131 ? -15.705 6.536 47.616 1.00 86.06 131 ARG A C 1
ATOM 1080 O O . ARG A 1 131 ? -16.064 6.349 48.773 1.00 86.06 131 ARG A O 1
ATOM 1087 N N . LEU A 1 132 ? -16.398 7.299 46.764 1.00 82.75 132 LEU A N 1
ATOM 1088 C CA . LEU A 1 132 ? -17.640 7.968 47.157 1.00 82.75 132 LEU A CA 1
ATOM 1089 C C . LEU A 1 132 ? -18.687 6.961 47.644 1.00 82.75 132 LEU A C 1
ATOM 1091 O O . LEU A 1 132 ? -19.307 7.207 48.674 1.00 82.75 132 LEU A O 1
ATOM 1095 N N . GLN A 1 133 ? -18.856 5.828 46.951 1.00 77.12 133 GLN A N 1
ATOM 1096 C CA . GLN A 1 133 ? -19.769 4.759 47.380 1.00 77.12 133 GLN A CA 1
ATOM 1097 C C . GLN A 1 133 ? -19.391 4.148 48.740 1.00 77.12 133 GLN A C 1
ATOM 1099 O O . GLN A 1 133 ? -20.283 3.725 49.474 1.00 77.12 133 GLN A O 1
ATOM 1104 N N . GLY A 1 134 ? -18.099 4.097 49.077 1.00 75.12 134 GLY A N 1
ATOM 1105 C CA . GLY A 1 134 ? -17.610 3.592 50.362 1.00 75.12 134 GLY A CA 1
ATOM 1106 C C . GLY A 1 134 ? -17.741 4.576 51.531 1.00 75.12 134 GLY A C 1
ATOM 1107 O O . GLY A 1 134 ? -17.922 4.141 52.667 1.00 75.12 134 GLY A O 1
ATOM 1108 N N . ASP A 1 135 ? -17.677 5.885 51.268 1.00 75.06 135 ASP A N 1
ATOM 1109 C CA . ASP A 1 135 ? -17.582 6.923 52.306 1.00 75.06 135 ASP A CA 1
ATOM 1110 C C . ASP A 1 135 ? -18.927 7.264 52.986 1.00 75.06 135 ASP A C 1
ATOM 1112 O O . ASP A 1 135 ? -18.939 7.756 54.118 1.00 75.06 135 ASP A O 1
ATOM 1116 N N . SER A 1 136 ? -20.078 7.038 52.335 1.00 67.12 136 SER A N 1
ATOM 1117 C CA . SER A 1 136 ? -21.385 7.348 52.936 1.00 67.12 136 SER A CA 1
ATOM 1118 C C . SER A 1 136 ? -22.552 6.564 52.319 1.00 67.12 136 SER A C 1
ATOM 1120 O O . SER A 1 136 ? -22.607 6.411 51.098 1.00 67.12 136 SER A O 1
ATOM 1122 N N . PRO A 1 137 ? -23.539 6.107 53.118 1.00 76.81 137 PRO A N 1
ATOM 1123 C CA . PRO A 1 137 ? -24.752 5.504 52.581 1.00 76.81 137 PRO A CA 1
ATOM 1124 C C . PRO A 1 137 ? -25.593 6.557 51.849 1.00 76.81 137 PRO A C 1
ATOM 1126 O O . PRO A 1 137 ? -26.268 7.388 52.458 1.00 76.81 137 PRO A O 1
ATOM 1129 N N . PHE A 1 138 ? -25.566 6.511 50.519 1.00 81.94 138 PHE A N 1
ATOM 1130 C CA . PHE A 1 138 ? -26.438 7.327 49.682 1.00 81.94 138 PHE A CA 1
ATOM 1131 C C . PHE A 1 138 ? -27.859 6.758 49.600 1.00 81.94 138 PHE A C 1
ATOM 1133 O O . PHE A 1 138 ? -28.107 5.574 49.838 1.00 81.94 138 PHE A O 1
ATOM 1140 N N . ALA A 1 139 ? -28.808 7.611 49.205 1.00 87.25 139 ALA A N 1
ATOM 1141 C CA . ALA A 1 139 ? -30.159 7.173 48.875 1.00 87.25 139 ALA A CA 1
ATOM 1142 C C . ALA A 1 139 ? -30.134 6.126 47.737 1.00 87.25 139 ALA A C 1
ATOM 1144 O O . ALA A 1 139 ? -29.344 6.284 46.802 1.00 87.25 139 ALA A O 1
ATOM 1145 N N . PRO A 1 140 ? -31.031 5.117 47.738 1.00 84.44 140 PRO A N 1
ATOM 1146 C CA . PRO A 1 140 ? -31.025 4.036 46.745 1.00 84.44 140 PRO A CA 1
ATOM 1147 C C . PRO A 1 140 ? -31.016 4.514 45.286 1.00 84.44 140 PRO A C 1
ATOM 1149 O O . PRO A 1 140 ? -30.313 3.948 44.456 1.00 84.44 140 PRO A O 1
ATOM 1152 N N . ALA A 1 141 ? -31.737 5.598 44.979 1.00 86.19 141 ALA A N 1
ATOM 1153 C CA . ALA A 1 141 ? -31.760 6.192 43.642 1.00 86.19 141 ALA A CA 1
ATOM 1154 C C . ALA A 1 141 ? -30.394 6.764 43.213 1.00 86.19 141 ALA A C 1
ATOM 1156 O O . ALA A 1 141 ? -30.002 6.630 42.057 1.00 86.19 141 ALA A O 1
ATOM 1157 N N . THR A 1 142 ? -29.649 7.376 44.139 1.00 85.94 142 THR A N 1
ATOM 1158 C CA . THR A 1 142 ? -28.300 7.904 43.880 1.00 85.94 142 THR A CA 1
ATOM 1159 C C . THR A 1 142 ? -27.304 6.765 43.689 1.00 85.94 142 THR A C 1
ATOM 1161 O O . THR A 1 142 ? -26.498 6.813 42.763 1.00 85.94 142 THR A O 1
ATOM 1164 N N . THR A 1 143 ? -27.398 5.716 44.511 1.00 84.69 143 THR A N 1
ATOM 1165 C CA . THR A 1 143 ? -26.571 4.509 44.385 1.00 84.69 143 THR A CA 1
ATOM 1166 C C . THR A 1 143 ? -26.783 3.825 43.036 1.00 84.69 143 THR A C 1
ATOM 1168 O O . THR A 1 143 ? -25.807 3.508 42.359 1.00 84.69 143 THR A O 1
ATOM 1171 N N . GLN A 1 144 ? -28.040 3.674 42.603 1.00 86.06 144 GLN A N 1
ATOM 1172 C CA . GLN A 1 144 ? -28.378 3.106 41.296 1.00 86.06 144 GLN A CA 1
ATOM 1173 C C . GLN A 1 144 ? -27.779 3.932 40.150 1.00 86.06 144 GLN A C 1
ATOM 1175 O O . GLN A 1 144 ? -27.118 3.391 39.269 1.00 86.06 144 GLN A O 1
ATOM 1180 N N . ARG A 1 145 ? -27.923 5.261 40.206 1.00 86.88 145 ARG A N 1
ATOM 1181 C CA . ARG A 1 145 ? -27.375 6.164 39.185 1.00 86.88 145 ARG A CA 1
ATOM 1182 C C . ARG A 1 145 ? -25.845 6.138 39.131 1.00 86.88 145 ARG A C 1
ATOM 1184 O O . ARG A 1 145 ? -25.260 6.243 38.060 1.00 86.88 145 ARG A O 1
ATOM 1191 N N . MET A 1 146 ? -25.184 5.984 40.279 1.00 85.50 146 MET A N 1
ATOM 1192 C CA . MET A 1 146 ? -23.731 5.796 40.341 1.00 85.50 146 MET A CA 1
ATOM 1193 C C . MET A 1 146 ? -23.296 4.452 39.746 1.00 85.50 146 MET A C 1
ATOM 1195 O O . MET A 1 146 ? -22.274 4.408 39.066 1.00 85.50 146 MET A O 1
ATOM 1199 N N . MET A 1 147 ? -24.056 3.372 39.966 1.00 85.31 147 MET A N 1
ATOM 1200 C CA . MET A 1 147 ? -23.785 2.076 39.332 1.00 85.31 147 MET A CA 1
ATOM 1201 C C . MET A 1 147 ? -23.908 2.161 37.807 1.00 85.31 147 MET A C 1
ATOM 1203 O O . MET A 1 147 ? -23.011 1.683 37.119 1.00 85.31 147 MET A O 1
ATOM 1207 N N . GLU A 1 148 ? -24.936 2.840 37.291 1.00 88.56 148 GLU A N 1
ATOM 1208 C CA . GLU A 1 148 ? -25.110 3.081 35.850 1.00 88.56 148 GLU A CA 1
ATOM 1209 C C . GLU A 1 148 ? -23.925 3.855 35.248 1.00 88.56 148 GLU A C 1
ATOM 1211 O O . GLU A 1 148 ? -23.362 3.438 34.238 1.00 88.56 148 GLU A O 1
ATOM 1216 N N . ILE A 1 149 ? -23.487 4.947 35.891 1.00 88.19 149 ILE A N 1
ATOM 1217 C CA . ILE A 1 149 ? -22.324 5.733 35.436 1.00 88.19 149 ILE A CA 1
ATOM 1218 C C . ILE A 1 149 ? -21.048 4.881 35.448 1.00 88.19 149 ILE A C 1
ATOM 1220 O O . ILE A 1 149 ? -20.230 4.970 34.533 1.00 88.19 149 ILE A O 1
ATOM 1224 N N . ARG A 1 150 ? -20.870 4.045 36.475 1.00 87.62 150 ARG A N 1
ATOM 1225 C CA . ARG A 1 150 ? -19.715 3.148 36.584 1.00 87.62 150 ARG A CA 1
ATOM 1226 C C . ARG A 1 150 ? -19.706 2.108 35.462 1.00 87.62 150 ARG A C 1
ATOM 1228 O O . ARG A 1 150 ? -18.658 1.892 34.861 1.00 87.62 150 ARG A O 1
ATOM 1235 N N . GLU A 1 151 ? -20.846 1.490 35.160 1.00 87.62 151 GLU A N 1
ATOM 1236 C CA . GLU A 1 151 ? -20.963 0.546 34.040 1.00 87.62 151 GLU A CA 1
ATOM 1237 C C . GLU A 1 151 ? -20.671 1.225 32.699 1.00 87.62 151 GLU A C 1
ATOM 1239 O O . GLU A 1 151 ? -19.891 0.698 31.905 1.00 87.62 151 GLU A O 1
ATOM 1244 N N . GLN A 1 152 ? -21.201 2.431 32.476 1.00 88.12 152 GLN A N 1
ATOM 1245 C CA . GLN A 1 152 ? -20.909 3.218 31.274 1.00 88.12 152 GLN A CA 1
ATOM 1246 C C . GLN A 1 152 ? -19.414 3.541 31.138 1.00 88.12 152 GLN A C 1
ATOM 1248 O O . GLN A 1 152 ? -18.849 3.374 30.060 1.00 88.12 152 GLN A O 1
ATOM 1253 N N . LEU A 1 153 ? -18.753 3.961 32.222 1.00 88.81 153 LEU A N 1
ATOM 1254 C CA . LEU A 1 153 ? -17.312 4.241 32.222 1.00 88.81 153 LEU A CA 1
ATOM 1255 C C . LEU A 1 153 ? -16.471 2.985 31.983 1.00 88.81 153 LEU A C 1
ATOM 1257 O O . LEU A 1 153 ? -15.484 3.048 31.256 1.00 88.81 153 LEU A O 1
ATOM 1261 N N . SER A 1 154 ? -16.864 1.846 32.558 1.00 86.12 154 SER A N 1
ATOM 1262 C CA . SER A 1 154 ? -16.186 0.569 32.325 1.00 86.12 154 SER A CA 1
ATOM 1263 C C . SER A 1 154 ? -16.321 0.114 30.870 1.00 86.12 154 SER A C 1
ATOM 1265 O O . SER A 1 154 ? -15.346 -0.363 30.292 1.00 86.12 154 SER A O 1
ATOM 1267 N N . SER A 1 155 ? -17.502 0.289 30.265 1.00 86.12 155 SER A N 1
ATOM 1268 C CA . SER A 1 155 ? -17.710 0.027 28.836 1.00 86.12 155 SER A CA 1
ATOM 1269 C C . SER A 1 155 ? -16.828 0.939 27.982 1.00 86.12 155 SER A C 1
ATOM 1271 O O . SER A 1 155 ? -16.102 0.451 27.123 1.00 86.12 155 SER A O 1
ATOM 1273 N N . LEU A 1 156 ? -16.809 2.245 28.275 1.00 86.62 156 LEU A N 1
ATOM 1274 C CA . LEU A 1 156 ? -16.000 3.221 27.543 1.00 86.62 156 LEU A CA 1
ATOM 1275 C C . LEU A 1 156 ? -14.495 2.913 27.631 1.00 86.62 156 LEU A C 1
ATOM 1277 O O . LEU A 1 156 ? -13.790 3.023 26.633 1.00 86.62 156 LEU A O 1
ATOM 1281 N N . ALA A 1 157 ? -13.998 2.505 28.804 1.00 84.25 157 ALA A N 1
ATOM 1282 C CA . ALA A 1 157 ? -12.603 2.094 28.976 1.00 84.25 157 ALA A CA 1
ATOM 1283 C C . ALA A 1 157 ? -12.253 0.898 28.081 1.00 84.25 157 ALA A C 1
ATOM 1285 O O . ALA A 1 157 ? -11.222 0.902 27.408 1.00 84.25 157 ALA A O 1
ATOM 1286 N N . SER A 1 158 ? -13.134 -0.106 28.043 1.00 82.25 158 SER A N 1
ATOM 1287 C CA . SER A 1 158 ? -12.961 -1.279 27.186 1.00 82.25 158 SER A CA 1
ATOM 1288 C C . SER A 1 158 ? -12.949 -0.897 25.702 1.00 82.25 158 SER A C 1
ATOM 1290 O O . SER A 1 158 ? -12.096 -1.378 24.955 1.00 82.25 158 SER A O 1
ATOM 1292 N N . ASP A 1 159 ? -13.841 0.003 25.278 1.00 82.31 159 ASP A N 1
ATOM 1293 C CA . ASP A 1 159 ? -13.913 0.480 23.893 1.00 82.31 159 ASP A CA 1
ATOM 1294 C C . ASP A 1 159 ? -12.640 1.243 23.487 1.00 82.31 159 ASP A C 1
ATOM 1296 O O . ASP A 1 159 ? -12.072 1.005 22.418 1.00 82.31 159 ASP A O 1
ATOM 1300 N N . VAL A 1 160 ? -12.136 2.126 24.357 1.00 83.12 160 VAL A N 1
ATOM 1301 C CA . VAL A 1 160 ? -10.885 2.872 24.129 1.00 83.12 160 VAL A CA 1
ATOM 1302 C C . VAL A 1 160 ? -9.684 1.928 24.058 1.00 83.12 160 VAL A C 1
ATOM 1304 O O . VAL A 1 160 ? -8.815 2.088 23.196 1.00 83.12 160 VAL A O 1
ATOM 1307 N N . GLN A 1 161 ? -9.637 0.914 24.922 1.00 78.81 161 GLN A N 1
ATOM 1308 C CA . GLN A 1 161 ? -8.573 -0.084 24.908 1.00 78.81 161 GLN A CA 1
ATOM 1309 C C . GLN A 1 161 ? -8.584 -0.913 23.615 1.00 78.81 161 GLN A C 1
ATOM 1311 O O . GLN A 1 161 ? -7.525 -1.120 23.017 1.00 78.81 161 GLN A O 1
ATOM 1316 N N . ALA A 1 162 ? -9.761 -1.327 23.135 1.00 75.62 162 ALA A N 1
ATOM 1317 C CA . ALA A 1 162 ? -9.900 -2.014 21.852 1.00 75.62 162 ALA A CA 1
ATOM 1318 C C . ALA A 1 162 ? -9.433 -1.133 20.677 1.00 75.62 162 ALA A C 1
ATOM 1320 O O . ALA A 1 162 ? -8.659 -1.586 19.831 1.00 75.62 162 ALA A O 1
ATOM 1321 N N . LEU A 1 163 ? -9.815 0.152 20.658 1.00 76.56 163 LEU A N 1
ATOM 1322 C CA . LEU A 1 163 ? -9.365 1.113 19.643 1.00 76.56 163 LEU A CA 1
ATOM 1323 C C . LEU A 1 163 ? -7.843 1.297 19.643 1.00 76.56 163 LEU A C 1
ATOM 1325 O O . LEU A 1 163 ? -7.225 1.271 18.578 1.00 76.56 163 LEU A O 1
ATOM 1329 N N . SER A 1 164 ? -7.225 1.436 20.819 1.00 77.50 164 SER A N 1
ATOM 1330 C CA . SER A 1 164 ? -5.766 1.538 20.948 1.00 77.50 164 SER A CA 1
ATOM 1331 C C . SER A 1 164 ? -5.065 0.296 20.378 1.00 77.50 164 SER A C 1
ATOM 1333 O O . SER A 1 164 ? -4.129 0.421 19.582 1.00 77.50 164 SER A O 1
ATOM 1335 N N . HIS A 1 165 ? -5.575 -0.904 20.679 1.00 74.31 165 HIS A N 1
ATOM 1336 C CA . HIS A 1 165 ? -5.050 -2.149 20.116 1.00 74.31 165 HIS A CA 1
ATOM 1337 C C . HIS A 1 165 ? -5.200 -2.229 18.589 1.00 74.31 165 HIS A C 1
ATOM 1339 O O . HIS A 1 165 ? -4.255 -2.635 17.917 1.00 74.31 165 HIS A O 1
ATOM 1345 N N . HIS A 1 166 ? -6.335 -1.810 18.024 1.00 69.38 166 HIS A N 1
ATOM 1346 C CA . HIS A 1 166 ? -6.563 -1.810 16.570 1.00 69.38 166 HIS A CA 1
ATOM 1347 C C . HIS A 1 166 ? -5.697 -0.799 15.811 1.00 69.38 166 HIS A C 1
ATOM 1349 O O . HIS A 1 166 ? -5.381 -0.985 14.630 1.00 69.38 166 HIS A O 1
ATOM 1355 N N . LEU A 1 167 ? -5.325 0.299 16.466 1.00 71.00 167 LEU A N 1
ATOM 1356 C CA . LEU A 1 167 ? -4.437 1.294 15.881 1.00 71.00 167 LEU A CA 1
ATOM 1357 C C . LEU A 1 167 ? -2.988 0.797 15.814 1.00 71.00 167 LEU A C 1
ATOM 1359 O O . LEU A 1 167 ? -2.267 1.180 14.889 1.00 71.00 167 LEU A O 1
ATOM 1363 N N . HIS A 1 168 ? -2.584 -0.093 16.723 1.00 68.31 168 HIS A N 1
ATOM 1364 C CA . HIS A 1 168 ? -1.217 -0.587 16.820 1.00 68.31 168 HIS A CA 1
ATOM 1365 C C . HIS A 1 168 ? -0.943 -1.787 15.889 1.00 68.31 168 HIS A C 1
ATOM 1367 O O . HIS A 1 168 ? -1.496 -2.872 16.049 1.00 68.31 168 HIS A O 1
ATOM 1373 N N . SER A 1 169 ? -0.029 -1.625 14.925 1.00 62.62 169 SER A N 1
ATOM 1374 C CA . SER A 1 169 ? 0.361 -2.678 13.966 1.00 62.62 169 SER A CA 1
ATOM 1375 C C . SER A 1 169 ? 1.448 -3.638 14.496 1.00 62.62 169 SER A C 1
ATOM 1377 O O . SER A 1 169 ? 2.270 -4.145 13.728 1.00 62.62 169 SER A O 1
ATOM 1379 N N . SER A 1 170 ? 1.474 -3.932 15.800 1.00 58.97 170 SER A N 1
ATOM 1380 C CA . SER A 1 170 ? 2.535 -4.751 16.425 1.00 58.97 170 SER A CA 1
ATOM 1381 C C . SER A 1 170 ? 2.641 -6.176 15.871 1.00 58.97 170 SER A C 1
ATOM 1383 O O . SER A 1 170 ? 3.724 -6.758 15.861 1.00 58.97 170 SER A O 1
ATOM 1385 N N . LYS A 1 171 ? 1.541 -6.751 15.366 1.00 60.47 171 LYS A N 1
ATOM 1386 C CA . LYS A 1 171 ? 1.526 -8.114 14.799 1.00 60.47 171 LYS A CA 1
ATOM 1387 C C . LYS A 1 171 ? 2.300 -8.224 13.483 1.00 60.47 171 LYS A C 1
ATOM 1389 O O . LYS A 1 171 ? 2.881 -9.274 13.215 1.00 60.47 171 LYS A O 1
ATOM 1394 N N . LEU A 1 172 ? 2.338 -7.157 12.682 1.00 69.00 172 LEU A N 1
ATOM 1395 C CA . LEU A 1 172 ? 2.990 -7.179 11.372 1.00 69.00 172 LEU A CA 1
ATOM 1396 C C . LEU A 1 172 ? 4.518 -7.279 11.491 1.00 69.00 172 LEU A C 1
ATOM 1398 O O . LEU A 1 172 ? 5.143 -7.986 10.703 1.00 69.00 172 LEU A O 1
ATOM 1402 N N . GLU A 1 173 ? 5.108 -6.623 12.495 1.00 64.25 173 GLU A N 1
ATOM 1403 C CA . GLU A 1 173 ? 6.565 -6.584 12.685 1.00 64.25 173 GLU A CA 1
ATOM 1404 C C . GLU A 1 173 ? 7.153 -7.928 13.137 1.00 64.25 173 GLU A C 1
ATOM 1406 O O . GLU A 1 173 ? 8.297 -8.228 12.806 1.00 64.25 173 GLU A O 1
ATOM 1411 N N . TYR A 1 174 ? 6.380 -8.754 13.852 1.00 62.59 174 TYR A N 1
ATOM 1412 C CA . TYR A 1 174 ? 6.880 -10.012 14.422 1.00 62.59 174 TYR A CA 1
ATOM 1413 C C . TYR A 1 174 ? 6.444 -11.266 13.650 1.00 62.59 174 TYR A C 1
ATOM 1415 O O . TYR A 1 174 ? 7.197 -12.233 13.566 1.00 62.59 174 TYR A O 1
ATOM 1423 N N . LEU A 1 175 ? 5.230 -11.271 13.085 1.00 71.50 175 LEU A N 1
ATOM 1424 C CA . LEU A 1 175 ? 4.614 -12.480 12.517 1.00 71.50 175 LEU A CA 1
ATOM 1425 C C . LEU A 1 175 ? 4.571 -12.498 10.980 1.00 71.50 175 LEU A C 1
ATOM 1427 O O . LEU A 1 175 ? 4.281 -13.543 10.389 1.00 71.50 175 LEU A O 1
ATOM 1431 N N . GLY A 1 176 ? 4.859 -11.363 10.337 1.00 81.94 176 GLY A N 1
ATOM 1432 C CA . GLY A 1 176 ? 4.800 -11.194 8.885 1.00 81.94 176 GLY A CA 1
ATOM 1433 C C . GLY A 1 176 ? 3.382 -10.978 8.335 1.00 81.94 176 GLY A C 1
ATOM 1434 O O . GLY A 1 176 ? 2.379 -11.203 9.016 1.00 81.94 176 GLY A O 1
ATOM 1435 N N . LEU A 1 177 ? 3.309 -10.538 7.071 1.00 86.38 177 LEU A N 1
ATOM 1436 C CA . LEU A 1 177 ? 2.076 -10.082 6.409 1.00 86.38 177 LEU A CA 1
ATOM 1437 C C . LEU A 1 177 ? 0.943 -11.114 6.436 1.00 86.38 177 LEU A C 1
ATOM 1439 O O . LEU A 1 177 ? -0.159 -10.791 6.866 1.00 86.38 177 LEU A O 1
ATOM 1443 N N . ALA A 1 178 ? 1.205 -12.349 5.999 1.00 88.12 178 ALA A N 1
ATOM 1444 C CA . ALA A 1 178 ? 0.170 -13.380 5.893 1.00 88.12 178 ALA A CA 1
ATOM 1445 C C . ALA A 1 178 ? -0.460 -13.707 7.257 1.00 88.12 178 ALA A C 1
ATOM 1447 O O . ALA A 1 178 ? -1.681 -13.768 7.384 1.00 88.12 178 ALA A O 1
ATOM 1448 N N . THR A 1 179 ? 0.365 -13.850 8.297 1.00 87.12 179 THR A N 1
ATOM 1449 C CA . THR A 1 179 ? -0.102 -14.138 9.659 1.00 87.12 179 THR A CA 1
ATOM 1450 C C . THR A 1 179 ? -0.874 -12.960 10.253 1.00 87.12 179 THR A C 1
ATOM 1452 O O . THR A 1 179 ? -1.904 -13.158 10.901 1.00 87.12 179 THR A O 1
ATOM 1455 N N . ALA A 1 180 ? -0.398 -11.730 10.029 1.00 87.06 180 ALA A N 1
ATOM 1456 C CA . ALA A 1 180 ? -1.078 -10.520 10.480 1.00 87.06 180 ALA A CA 1
ATOM 1457 C C . ALA A 1 180 ? -2.445 -10.350 9.797 1.00 87.06 180 ALA A C 1
ATOM 1459 O O . ALA A 1 180 ? -3.433 -10.082 10.478 1.00 87.06 180 ALA A O 1
ATOM 1460 N N . ALA A 1 181 ? -2.520 -10.576 8.483 1.00 89.56 181 ALA A N 1
ATOM 1461 C CA . ALA A 1 181 ? -3.759 -10.541 7.710 1.00 89.56 181 ALA A CA 1
ATOM 1462 C C . ALA A 1 181 ? -4.756 -11.619 8.160 1.00 89.56 181 ALA A C 1
ATOM 1464 O O . ALA A 1 181 ? -5.919 -11.300 8.398 1.00 89.56 181 ALA A O 1
ATOM 1465 N N . ALA A 1 182 ? -4.300 -12.860 8.365 1.00 90.19 182 ALA A N 1
ATOM 1466 C CA . ALA A 1 182 ? -5.144 -13.942 8.873 1.00 90.19 182 ALA A CA 1
ATOM 1467 C C . ALA A 1 182 ? -5.720 -13.618 10.262 1.00 90.19 182 ALA A C 1
ATOM 1469 O O . ALA A 1 182 ? -6.914 -13.795 10.501 1.00 90.19 182 ALA A O 1
ATOM 1470 N N . SER A 1 183 ? -4.876 -13.103 11.164 1.00 88.50 183 SER A N 1
ATOM 1471 C CA . SER A 1 183 ? -5.290 -12.714 12.519 1.00 88.50 183 SER A CA 1
ATOM 1472 C C . SER A 1 183 ? -6.318 -11.582 12.482 1.00 88.50 183 SER A C 1
ATOM 1474 O O . SER A 1 183 ? -7.349 -11.665 13.140 1.00 88.50 183 SER A O 1
ATOM 1476 N N . PHE A 1 184 ? -6.080 -10.565 11.650 1.00 88.19 184 PHE A N 1
ATOM 1477 C CA . PHE A 1 184 ? -7.012 -9.456 11.464 1.00 88.19 184 PHE A CA 1
ATOM 1478 C C . PHE A 1 184 ? -8.365 -9.908 10.894 1.00 88.19 184 PHE A C 1
ATOM 1480 O O . PHE A 1 184 ? -9.401 -9.486 11.397 1.00 88.19 184 PHE A O 1
ATOM 1487 N N . CYS A 1 185 ? -8.378 -10.781 9.879 1.00 91.25 185 CYS A N 1
ATOM 1488 C CA . CYS A 1 185 ? -9.623 -11.303 9.304 1.00 91.25 185 CYS A CA 1
ATOM 1489 C C . CYS A 1 185 ? -10.448 -12.062 10.349 1.00 91.25 185 CYS A C 1
ATOM 1491 O O . CYS A 1 185 ? -11.662 -11.883 10.422 1.00 91.25 185 CYS A O 1
ATOM 1493 N N . LYS A 1 186 ? -9.784 -12.866 11.189 1.00 89.69 186 LYS A N 1
ATOM 1494 C CA . LYS A 1 186 ? -10.436 -13.586 12.284 1.00 89.69 186 LYS A CA 1
ATOM 1495 C C . LYS A 1 186 ? -11.028 -12.630 13.324 1.00 89.69 186 LYS A C 1
ATOM 1497 O O . LYS A 1 186 ? -12.193 -12.766 13.677 1.00 89.69 186 LYS A O 1
ATOM 1502 N N . GLU A 1 187 ? -10.251 -11.645 13.770 1.00 87.94 187 GLU A N 1
ATOM 1503 C CA . GLU A 1 187 ? -10.699 -10.639 14.743 1.00 87.94 187 GLU A CA 1
ATOM 1504 C C . GLU A 1 187 ? -11.894 -9.834 14.219 1.00 87.94 187 GLU A C 1
ATOM 1506 O O . GLU A 1 187 ? -12.889 -9.670 14.921 1.00 87.94 187 GLU A O 1
ATOM 1511 N N . LEU A 1 188 ? -11.846 -9.397 12.958 1.00 87.75 188 LEU A N 1
ATOM 1512 C CA . LEU A 1 188 ? -12.938 -8.646 12.345 1.00 87.75 188 LEU A CA 1
ATOM 1513 C C . LEU A 1 188 ? -14.201 -9.501 12.151 1.00 87.75 188 LEU A C 1
ATOM 1515 O O . LEU A 1 188 ? -15.312 -8.997 12.322 1.00 87.75 188 LEU A O 1
ATOM 1519 N N . SER A 1 189 ? -14.036 -10.782 11.807 1.00 90.81 189 SER A N 1
ATOM 1520 C CA . SER A 1 189 ? -15.131 -11.752 11.700 1.00 90.81 189 SER A CA 1
ATOM 1521 C C . SER A 1 189 ? -15.874 -11.899 13.032 1.00 90.81 189 SER A C 1
ATOM 1523 O O . SER A 1 189 ? -17.104 -11.810 13.057 1.00 90.81 189 SER A O 1
ATOM 1525 N N . GLU A 1 190 ? -15.133 -12.028 14.138 1.00 89.06 190 GLU A N 1
ATOM 1526 C CA . GLU A 1 190 ? -15.680 -12.115 15.497 1.00 89.06 190 GLU A CA 1
ATOM 1527 C C . GLU A 1 190 ? -16.348 -10.796 15.932 1.00 89.06 190 GLU A C 1
ATOM 1529 O O . GLU A 1 190 ? -17.483 -10.808 16.404 1.00 89.06 190 GLU A O 1
ATOM 1534 N N . GLU A 1 191 ? -15.698 -9.645 15.717 1.00 83.88 191 GLU A N 1
ATOM 1535 C CA . GLU A 1 191 ? -16.205 -8.329 16.147 1.00 83.88 191 GLU A CA 1
ATOM 1536 C C . GLU A 1 191 ? -17.485 -7.910 15.405 1.00 83.88 191 GLU A C 1
ATOM 1538 O O . GLU A 1 191 ? -18.372 -7.265 15.970 1.00 83.88 191 GLU A O 1
ATOM 1543 N N . ARG A 1 192 ? -17.585 -8.233 14.111 1.00 87.25 192 ARG A N 1
ATOM 1544 C CA . ARG A 1 192 ? -18.702 -7.811 13.249 1.00 87.25 192 ARG A CA 1
ATOM 1545 C C . ARG A 1 192 ? -19.734 -8.909 13.011 1.00 87.25 192 ARG A C 1
ATOM 1547 O O . ARG A 1 192 ? -20.736 -8.634 12.357 1.00 87.25 192 ARG A O 1
ATOM 1554 N N . MET A 1 193 ? -19.530 -10.109 13.562 1.00 89.38 193 MET A N 1
ATOM 1555 C CA . MET A 1 193 ? -20.422 -11.264 13.400 1.00 89.38 193 MET A CA 1
ATOM 1556 C C . MET A 1 193 ? -20.688 -11.595 11.917 1.00 89.38 193 MET A C 1
ATOM 1558 O O . MET A 1 193 ? -21.829 -11.822 11.504 1.00 89.38 193 MET A O 1
ATOM 1562 N N . VAL A 1 194 ? -19.624 -11.599 11.109 1.00 93.19 194 VAL A N 1
ATOM 1563 C CA . VAL A 1 194 ? -19.634 -11.926 9.669 1.00 93.19 194 VAL A CA 1
ATOM 1564 C C . VAL A 1 194 ? -18.647 -13.049 9.376 1.00 93.19 194 VAL A C 1
ATOM 1566 O O . VAL A 1 194 ? -17.685 -13.231 10.113 1.00 93.19 194 VAL A O 1
ATOM 1569 N N . GLU A 1 195 ? -18.850 -13.795 8.297 1.00 94.94 195 GLU A N 1
ATOM 1570 C CA . GLU A 1 195 ? -17.928 -14.845 7.864 1.00 94.94 195 GLU A CA 1
ATOM 1571 C C . GLU A 1 195 ? -16.859 -14.256 6.936 1.00 94.94 195 GLU A C 1
ATOM 1573 O O . GLU A 1 195 ? -17.185 -13.603 5.943 1.00 94.94 195 GLU A O 1
ATOM 1578 N N . ILE A 1 196 ? -15.583 -14.455 7.273 1.00 95.81 196 ILE A N 1
ATOM 1579 C CA . ILE A 1 196 ? -14.449 -13.977 6.475 1.00 95.81 196 ILE A CA 1
ATOM 1580 C C . ILE A 1 196 ? -13.489 -15.141 6.241 1.00 95.81 196 ILE A C 1
ATOM 1582 O O . ILE A 1 196 ? -12.857 -15.628 7.179 1.00 95.81 196 ILE A O 1
ATOM 1586 N N . GLU A 1 197 ? -13.352 -15.564 4.988 1.00 94.94 197 GLU A N 1
ATOM 1587 C CA . GLU A 1 197 ? -12.381 -16.575 4.580 1.00 94.94 197 GLU A CA 1
ATOM 1588 C C . GLU A 1 197 ? -11.082 -15.903 4.121 1.00 94.94 197 GLU A C 1
ATOM 1590 O O . GLU A 1 197 ? -11.093 -15.028 3.254 1.00 94.94 197 GLU A O 1
ATOM 1595 N N . PHE A 1 198 ? -9.950 -16.305 4.705 1.00 94.88 198 PHE A N 1
ATOM 1596 C CA . PHE A 1 198 ? -8.630 -15.790 4.341 1.00 94.88 198 PHE A CA 1
ATOM 1597 C C . PHE A 1 198 ? -7.734 -16.896 3.785 1.00 94.88 198 PHE A C 1
ATOM 1599 O O . PHE A 1 198 ? -7.561 -17.938 4.420 1.00 94.88 198 PHE A O 1
ATOM 1606 N N . SER A 1 199 ? -7.085 -16.640 2.646 1.00 93.38 199 SER A N 1
ATOM 1607 C CA . SER A 1 199 ? -6.018 -17.503 2.129 1.00 93.38 199 SER A CA 1
ATOM 1608 C C . SER A 1 199 ? -4.810 -16.716 1.615 1.00 93.38 199 SER A C 1
ATOM 1610 O O . SER A 1 199 ? -4.917 -15.595 1.118 1.00 93.38 199 SER A O 1
ATOM 1612 N N . SER A 1 200 ? -3.625 -17.315 1.742 1.00 90.50 200 SER A N 1
ATOM 1613 C CA . SER A 1 200 ? -2.369 -16.738 1.259 1.00 90.50 200 SER A CA 1
ATOM 1614 C C . SER A 1 200 ? -1.568 -17.771 0.479 1.00 90.50 200 SER A C 1
ATOM 1616 O O . SER A 1 200 ? -1.345 -18.874 0.980 1.00 90.50 200 SER A O 1
ATOM 1618 N N . GLU A 1 201 ? -1.081 -17.403 -0.701 1.00 88.75 201 GLU A N 1
ATOM 1619 C CA . GLU A 1 201 ? -0.316 -18.285 -1.583 1.00 88.75 201 GLU A CA 1
ATOM 1620 C C . GLU A 1 201 ? 0.943 -17.568 -2.081 1.00 88.75 201 GLU A C 1
ATOM 1622 O O . GLU A 1 201 ? 0.884 -16.404 -2.457 1.00 88.75 201 GLU A O 1
ATOM 1627 N N . GLY A 1 202 ? 2.103 -18.231 -2.058 1.00 81.06 202 GLY A N 1
ATOM 1628 C CA . GLY A 1 202 ? 3.340 -17.690 -2.646 1.00 81.06 202 GLY A CA 1
ATOM 1629 C C . GLY A 1 202 ? 3.920 -16.430 -1.982 1.00 81.06 202 GLY A C 1
ATOM 1630 O O . GLY A 1 202 ? 4.836 -15.826 -2.532 1.00 81.06 202 GLY A O 1
ATOM 1631 N N . VAL A 1 203 ? 3.427 -16.018 -0.809 1.00 81.75 203 VAL A N 1
ATOM 1632 C CA . VAL A 1 203 ? 3.888 -14.796 -0.128 1.00 81.75 203 VAL A CA 1
ATOM 1633 C C . VAL A 1 203 ? 5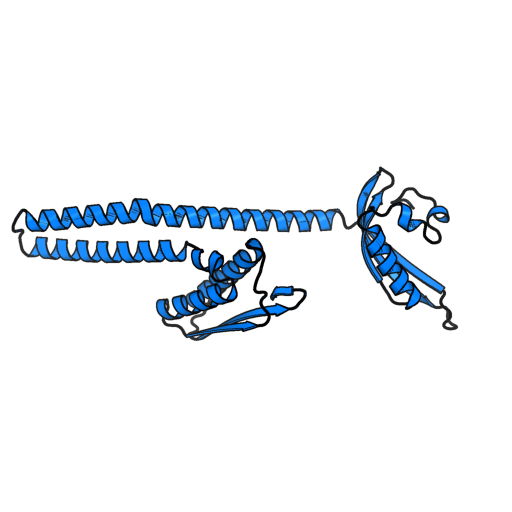.311 -14.987 0.425 1.00 81.75 203 VAL A C 1
ATOM 1635 O O . VAL A 1 203 ? 5.533 -15.904 1.225 1.00 81.75 203 VAL A O 1
ATOM 1638 N N . PRO A 1 204 ? 6.288 -14.135 0.055 1.00 78.00 204 PRO A N 1
ATOM 1639 C CA . PRO A 1 204 ? 7.646 -14.227 0.580 1.00 78.00 204 PRO A CA 1
ATOM 1640 C C . PRO A 1 204 ? 7.689 -14.069 2.106 1.00 78.00 204 PRO A C 1
ATOM 1642 O O . PRO A 1 204 ? 7.036 -13.195 2.673 1.00 78.00 204 PRO A O 1
ATOM 1645 N N . LYS A 1 205 ? 8.513 -14.884 2.784 1.00 71.25 205 LYS A N 1
ATOM 1646 C CA . LYS A 1 205 ? 8.690 -14.808 4.250 1.00 71.25 205 LYS A CA 1
ATOM 1647 C C . LYS A 1 205 ? 9.344 -13.505 4.715 1.00 71.25 205 LYS A C 1
ATOM 1649 O O . LYS A 1 205 ? 9.145 -13.101 5.854 1.00 71.25 205 LYS A O 1
ATOM 1654 N N . GLN A 1 206 ? 10.147 -12.880 3.857 1.00 71.25 206 GLN A N 1
ATOM 1655 C CA . GLN A 1 206 ? 10.813 -11.610 4.122 1.00 71.25 206 GLN A CA 1
ATOM 1656 C C . GLN A 1 206 ? 10.367 -10.610 3.064 1.00 71.25 206 GLN A C 1
ATOM 1658 O O . GLN A 1 206 ? 10.780 -10.687 1.910 1.00 71.25 206 GLN A O 1
ATOM 1663 N N . LEU A 1 207 ? 9.495 -9.695 3.475 1.00 76.88 207 LEU A N 1
ATOM 1664 C CA . LEU A 1 207 ? 9.074 -8.549 2.682 1.00 76.88 207 LEU A CA 1
ATOM 1665 C C . LEU A 1 207 ? 9.651 -7.279 3.302 1.00 76.88 207 LEU A C 1
ATOM 1667 O O . LEU A 1 207 ? 9.703 -7.186 4.533 1.00 76.88 207 LEU A O 1
ATOM 1671 N N . PRO A 1 208 ? 10.055 -6.287 2.490 1.00 80.25 208 PRO A N 1
ATOM 1672 C CA . PRO A 1 208 ? 10.351 -4.960 3.001 1.00 80.25 208 PRO A CA 1
ATOM 1673 C C . PRO A 1 208 ? 9.178 -4.449 3.841 1.00 80.25 208 PRO A C 1
ATOM 1675 O O . PRO A 1 208 ? 8.018 -4.566 3.435 1.00 80.25 208 PRO A O 1
ATOM 1678 N N . ARG A 1 209 ? 9.484 -3.875 5.008 1.00 77.00 209 ARG A N 1
ATOM 1679 C CA . ARG A 1 209 ? 8.485 -3.405 5.982 1.00 77.00 209 ARG A CA 1
ATOM 1680 C C . ARG A 1 209 ? 7.453 -2.473 5.343 1.00 77.00 209 ARG A C 1
ATOM 1682 O O . ARG A 1 209 ? 6.269 -2.627 5.605 1.00 77.00 209 ARG A O 1
ATOM 1689 N N . GLU A 1 210 ? 7.893 -1.575 4.464 1.00 74.06 210 GLU A N 1
ATOM 1690 C CA . GLU A 1 210 ? 7.027 -0.642 3.727 1.00 74.06 210 GLU A CA 1
ATOM 1691 C C . GLU A 1 210 ? 5.983 -1.366 2.860 1.00 74.06 210 GLU A C 1
ATOM 1693 O O . GLU A 1 210 ? 4.803 -1.026 2.901 1.00 74.06 210 GLU A O 1
ATOM 1698 N N . ILE A 1 211 ? 6.391 -2.408 2.126 1.00 80.19 211 ILE A N 1
ATOM 1699 C CA . ILE A 1 211 ? 5.498 -3.181 1.249 1.00 80.19 211 ILE A CA 1
ATOM 1700 C C . ILE A 1 211 ? 4.506 -3.988 2.086 1.00 80.19 211 ILE A C 1
ATOM 1702 O O . ILE A 1 211 ? 3.307 -3.977 1.812 1.00 80.19 211 ILE A O 1
ATOM 1706 N N . ALA A 1 212 ? 4.992 -4.657 3.136 1.00 83.19 212 ALA A N 1
ATOM 1707 C CA . ALA A 1 212 ? 4.134 -5.411 4.042 1.00 83.19 212 ALA A CA 1
ATOM 1708 C C . ALA A 1 212 ? 3.094 -4.503 4.719 1.00 83.19 212 ALA A C 1
ATOM 1710 O O . ALA A 1 212 ? 1.922 -4.867 4.78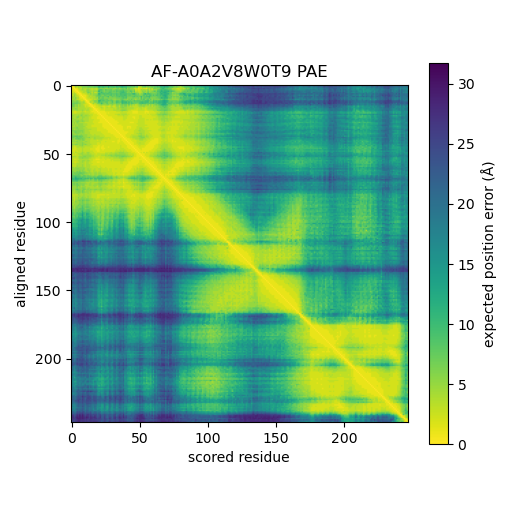1 1.00 83.19 212 ALA A O 1
ATOM 1711 N N . LEU A 1 213 ? 3.504 -3.317 5.187 1.00 79.44 213 LEU A N 1
ATOM 1712 C CA . LEU A 1 213 ? 2.601 -2.332 5.787 1.00 79.44 213 LEU A CA 1
ATOM 1713 C C . LEU A 1 213 ? 1.554 -1.864 4.781 1.00 79.44 213 LEU A C 1
ATOM 1715 O O . LEU A 1 213 ? 0.368 -1.900 5.091 1.00 79.44 213 LEU A O 1
ATOM 1719 N N . CYS A 1 214 ? 1.971 -1.479 3.574 1.00 81.62 214 CYS A N 1
ATOM 1720 C CA . CYS A 1 214 ? 1.063 -1.009 2.532 1.00 81.62 214 CYS A CA 1
ATOM 1721 C C . CYS A 1 214 ? -0.014 -2.055 2.203 1.00 81.62 214 CYS A C 1
ATOM 1723 O O . CYS A 1 214 ? -1.207 -1.771 2.305 1.00 81.62 214 CYS A O 1
ATOM 1725 N N . LEU A 1 215 ? 0.398 -3.292 1.904 1.00 85.44 215 LEU A N 1
ATOM 1726 C CA . LEU A 1 215 ? -0.525 -4.387 1.585 1.00 85.44 215 LEU A CA 1
ATOM 1727 C C . LEU A 1 215 ? -1.473 -4.695 2.746 1.00 85.44 215 LEU A C 1
ATOM 1729 O O . LEU A 1 215 ? -2.672 -4.884 2.541 1.00 85.44 215 LEU A O 1
ATOM 1733 N N . PHE A 1 216 ? -0.954 -4.706 3.975 1.00 86.31 216 PHE A N 1
ATOM 1734 C CA . PHE A 1 216 ? -1.780 -4.926 5.154 1.00 86.31 216 PHE A CA 1
ATOM 1735 C C . PHE A 1 216 ? -2.824 -3.818 5.325 1.00 86.31 216 PHE A C 1
ATOM 1737 O O . PHE A 1 216 ? -3.991 -4.116 5.569 1.00 86.31 216 PHE A O 1
ATOM 1744 N N . ARG A 1 217 ? -2.447 -2.547 5.140 1.00 82.50 217 ARG A N 1
ATOM 1745 C CA . ARG A 1 217 ? -3.370 -1.408 5.246 1.00 82.50 217 ARG A CA 1
ATOM 1746 C C . ARG A 1 217 ? -4.446 -1.436 4.165 1.00 82.50 217 ARG A C 1
ATOM 1748 O O . ARG A 1 217 ? -5.612 -1.224 4.489 1.00 82.50 217 ARG A O 1
ATOM 1755 N N . VAL A 1 218 ? -4.088 -1.762 2.921 1.00 86.94 218 VAL A N 1
ATOM 1756 C CA . VAL A 1 218 ? -5.063 -1.939 1.832 1.00 86.94 218 VAL A CA 1
ATOM 1757 C C . VAL A 1 218 ? -6.070 -3.030 2.183 1.00 86.94 218 VAL A C 1
ATOM 1759 O O . VAL A 1 218 ? -7.272 -2.812 2.032 1.00 86.94 218 VAL A O 1
ATOM 1762 N N . LEU A 1 219 ? -5.605 -4.170 2.701 1.00 90.00 219 LEU A N 1
ATOM 1763 C CA . LEU A 1 219 ? -6.484 -5.252 3.141 1.00 90.00 219 LEU A CA 1
ATOM 1764 C C . LEU A 1 219 ? -7.411 -4.797 4.273 1.00 90.00 219 LEU A C 1
ATOM 1766 O O . LEU A 1 219 ? -8.615 -5.033 4.195 1.00 90.00 219 LEU A O 1
ATOM 1770 N N . GLN A 1 220 ? -6.874 -4.126 5.296 1.00 87.19 220 GLN A N 1
ATOM 1771 C CA . GLN A 1 220 ? -7.667 -3.644 6.428 1.00 87.19 220 GLN A CA 1
ATOM 1772 C C . GLN A 1 220 ? -8.772 -2.688 5.982 1.00 87.19 220 GLN A C 1
ATOM 1774 O O . GLN A 1 220 ? -9.937 -2.914 6.302 1.00 87.19 220 GLN A O 1
ATOM 1779 N N . GLU A 1 221 ? -8.416 -1.656 5.219 1.00 86.75 221 GLU A N 1
ATOM 1780 C CA . GLU A 1 221 ? -9.351 -0.624 4.775 1.00 86.75 221 GLU A CA 1
ATOM 1781 C C . GLU A 1 221 ? -10.406 -1.201 3.823 1.00 86.75 221 GLU A C 1
ATOM 1783 O O . GLU A 1 221 ? -11.604 -0.967 3.988 1.00 86.75 221 GLU A O 1
ATOM 1788 N N . SER A 1 222 ? -9.981 -2.018 2.854 1.00 90.00 222 SER A N 1
ATOM 1789 C CA . SER A 1 222 ? -10.890 -2.627 1.877 1.00 90.00 222 SER A CA 1
ATOM 1790 C C . SER A 1 222 ? -11.898 -3.547 2.557 1.00 90.00 222 SER A C 1
ATOM 1792 O O . SER A 1 222 ? -13.095 -3.474 2.274 1.00 90.00 222 SER A O 1
ATOM 1794 N N . LEU A 1 223 ? -11.435 -4.384 3.488 1.00 91.12 223 LEU A N 1
ATOM 1795 C CA . LEU A 1 223 ? -12.291 -5.331 4.189 1.00 91.12 223 LEU A CA 1
ATOM 1796 C C . LEU A 1 223 ? -13.228 -4.625 5.176 1.00 91.12 223 LEU A C 1
ATOM 1798 O O . LEU A 1 223 ? -14.413 -4.943 5.219 1.00 91.12 223 LEU A O 1
ATOM 1802 N N . GLN A 1 224 ? -12.745 -3.624 5.918 1.00 88.25 224 GLN A N 1
ATOM 1803 C CA . GLN A 1 224 ? -13.592 -2.823 6.808 1.00 88.25 224 GLN A CA 1
ATOM 1804 C C . GLN A 1 224 ? -14.694 -2.097 6.037 1.00 88.25 224 GLN A C 1
ATOM 1806 O O . GLN A 1 224 ? -15.856 -2.134 6.448 1.00 88.25 224 GLN A O 1
ATOM 1811 N N . ASN A 1 225 ? -14.357 -1.489 4.898 1.00 89.19 225 ASN A N 1
ATOM 1812 C CA . ASN A 1 225 ? -15.337 -0.822 4.048 1.00 89.19 225 ASN A CA 1
ATOM 1813 C C . ASN A 1 225 ? -16.344 -1.813 3.458 1.00 89.19 225 ASN A C 1
ATOM 1815 O O . ASN A 1 225 ? -17.548 -1.545 3.485 1.00 89.19 225 ASN A O 1
ATOM 1819 N N . ALA A 1 226 ? -15.885 -2.981 3.000 1.00 90.62 226 ALA A N 1
ATOM 1820 C CA . ALA A 1 226 ? -16.758 -4.036 2.498 1.00 90.62 226 ALA A CA 1
ATOM 1821 C C . ALA A 1 226 ? -17.738 -4.516 3.579 1.00 90.62 226 ALA A C 1
ATOM 1823 O O . ALA A 1 226 ? -18.947 -4.524 3.346 1.00 90.62 226 ALA A O 1
ATOM 1824 N N . VAL A 1 227 ? -17.253 -4.837 4.780 1.00 90.94 227 VAL A N 1
ATOM 1825 C CA . VAL A 1 227 ? -18.093 -5.287 5.903 1.00 90.94 227 VAL A CA 1
ATOM 1826 C C . VAL A 1 227 ? -19.097 -4.211 6.315 1.00 90.94 227 VAL A C 1
ATOM 1828 O O . VAL A 1 227 ? -20.266 -4.508 6.554 1.00 90.94 227 VAL A O 1
ATOM 1831 N N . LYS A 1 228 ? -18.674 -2.946 6.357 1.00 87.25 228 LYS A N 1
ATOM 1832 C CA . LYS A 1 228 ? -19.517 -1.838 6.816 1.00 87.25 228 LYS A CA 1
ATOM 1833 C C . LYS A 1 228 ? -20.607 -1.443 5.818 1.00 87.25 228 LYS A C 1
ATOM 1835 O O . LYS A 1 228 ? -21.686 -1.033 6.241 1.00 87.25 228 LYS A O 1
ATOM 1840 N N . HIS A 1 229 ? -20.332 -1.524 4.516 1.00 89.50 229 HIS A N 1
ATOM 1841 C CA . HIS A 1 229 ? -21.187 -0.906 3.497 1.00 89.50 229 HIS A CA 1
ATOM 1842 C C . HIS A 1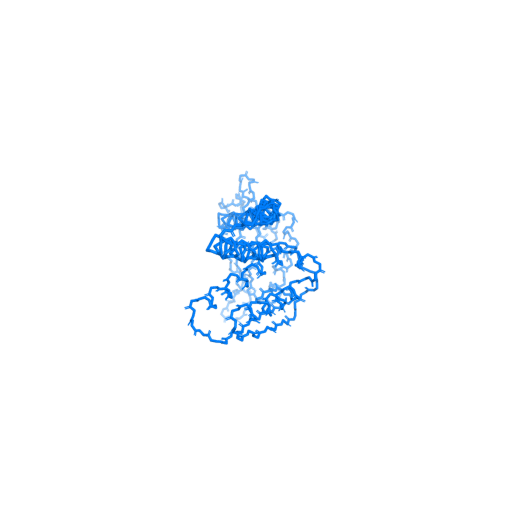 229 ? -21.855 -1.883 2.525 1.00 89.50 229 HIS A C 1
ATOM 1844 O O . HIS A 1 229 ? -22.830 -1.500 1.884 1.00 89.50 229 HIS A O 1
ATOM 1850 N N . SER A 1 230 ? -21.387 -3.129 2.405 1.00 89.44 230 SER A N 1
ATOM 1851 C CA . SER A 1 230 ? -21.939 -4.066 1.409 1.00 89.44 230 SER A CA 1
ATOM 1852 C C . SER A 1 230 ? -23.263 -4.721 1.819 1.00 89.44 230 SER A C 1
ATOM 1854 O O . SER A 1 230 ? -24.021 -5.150 0.953 1.00 89.44 230 SER A O 1
ATOM 1856 N N . GLY A 1 231 ? -23.530 -4.855 3.123 1.00 86.44 231 GLY A N 1
ATOM 1857 C CA . GLY A 1 231 ? -24.642 -5.664 3.638 1.00 86.44 231 GLY A CA 1
ATOM 1858 C C . GLY A 1 231 ? -24.471 -7.182 3.448 1.00 86.44 231 GLY A C 1
ATOM 1859 O O . GLY A 1 231 ? -25.390 -7.938 3.768 1.00 86.44 231 GLY A O 1
ATOM 1860 N N . ALA A 1 232 ? -23.323 -7.644 2.938 1.00 91.31 232 ALA A N 1
ATOM 1861 C CA . ALA A 1 232 ? -23.011 -9.062 2.804 1.00 91.31 232 ALA A CA 1
ATOM 1862 C C . ALA A 1 232 ? -22.656 -9.688 4.163 1.00 91.31 232 ALA A C 1
ATOM 1864 O O . ALA A 1 232 ? -22.194 -9.012 5.081 1.00 91.31 232 ALA A O 1
ATOM 1865 N N . LYS A 1 233 ? -22.874 -11.002 4.285 1.00 91.12 233 LYS A N 1
ATOM 1866 C CA . LYS A 1 233 ? -22.512 -11.783 5.484 1.00 91.12 233 LYS A CA 1
ATOM 1867 C C . LYS A 1 233 ? -21.251 -12.624 5.309 1.00 91.12 233 LYS A C 1
ATOM 1869 O O . LYS A 1 233 ? -20.773 -13.168 6.296 1.00 91.12 233 LYS A O 1
ATOM 1874 N N . HIS A 1 234 ? -20.762 -12.739 4.078 1.00 94.94 234 HIS A N 1
ATOM 1875 C CA . HIS A 1 234 ? -19.637 -13.584 3.709 1.00 94.94 234 HIS A CA 1
ATOM 1876 C C . HIS A 1 234 ? -18.658 -12.786 2.844 1.00 94.94 234 HIS A C 1
ATOM 1878 O O . HIS A 1 234 ? -19.081 -12.130 1.887 1.00 94.94 234 HIS A O 1
ATOM 1884 N N . PHE A 1 235 ? -17.374 -12.848 3.184 1.00 95.12 235 PHE A N 1
ATOM 1885 C CA . PHE A 1 235 ? -16.284 -12.134 2.524 1.00 95.12 235 PHE A CA 1
ATOM 1886 C C . PHE A 1 235 ? -15.099 -13.073 2.295 1.00 95.12 235 PHE A C 1
ATOM 1888 O O . PHE A 1 235 ? -14.783 -13.895 3.149 1.00 95.12 235 PHE A O 1
ATOM 1895 N N . GLU A 1 236 ? -14.404 -12.907 1.171 1.00 94.31 236 GLU A N 1
ATOM 1896 C CA . GLU A 1 236 ? -13.169 -13.632 0.861 1.00 94.31 236 GLU A CA 1
ATOM 1897 C C . GLU A 1 236 ? -12.016 -12.627 0.736 1.00 94.31 236 GLU A C 1
ATOM 1899 O O . GLU A 1 236 ? -12.124 -11.633 0.015 1.00 94.31 236 GLU A O 1
ATOM 1904 N N . ALA A 1 237 ? -10.904 -12.889 1.421 1.00 93.50 237 ALA A N 1
ATOM 1905 C CA . ALA A 1 237 ? -9.670 -12.118 1.332 1.00 93.50 237 ALA A CA 1
ATOM 1906 C C . ALA A 1 237 ? -8.512 -13.031 0.906 1.00 93.50 237 ALA A C 1
ATOM 1908 O O . ALA A 1 237 ? -8.268 -14.078 1.510 1.00 93.50 237 ALA A O 1
ATOM 1909 N N . ARG A 1 238 ? -7.774 -12.636 -0.138 1.00 92.31 238 ARG A N 1
ATOM 1910 C CA . ARG A 1 238 ? -6.647 -13.414 -0.670 1.00 92.31 238 ARG A CA 1
ATOM 1911 C C . ARG A 1 238 ? -5.416 -12.554 -0.880 1.00 92.31 238 ARG A C 1
ATOM 1913 O O . ARG A 1 238 ? -5.539 -11.431 -1.348 1.00 92.31 238 ARG A O 1
ATOM 1920 N N . ILE A 1 239 ? -4.246 -13.108 -0.566 1.00 89.38 239 ILE A N 1
ATOM 1921 C CA . ILE A 1 239 ? -2.942 -12.507 -0.882 1.00 89.38 239 ILE A CA 1
ATOM 1922 C C . ILE A 1 239 ? -2.150 -13.500 -1.727 1.00 89.38 239 ILE A C 1
ATOM 1924 O O . ILE A 1 239 ? -1.929 -14.634 -1.288 1.00 89.38 239 ILE A O 1
ATOM 1928 N N . LYS A 1 240 ? -1.697 -13.085 -2.914 1.00 85.06 240 LYS A N 1
ATOM 1929 C CA . LYS A 1 240 ? -0.906 -13.935 -3.807 1.00 85.06 240 LYS A CA 1
ATOM 1930 C C . LYS A 1 240 ? 0.449 -13.308 -4.119 1.00 85.06 240 LYS A C 1
ATOM 1932 O O . LYS A 1 240 ? 0.550 -12.204 -4.639 1.00 85.06 240 LYS A O 1
ATOM 1937 N N . GLY A 1 241 ? 1.517 -14.044 -3.833 1.00 77.69 241 GLY A N 1
ATOM 1938 C CA . GLY A 1 241 ? 2.865 -13.714 -4.284 1.00 77.69 241 GLY A CA 1
ATOM 1939 C C . GLY A 1 241 ? 3.228 -14.491 -5.542 1.00 77.69 241 GLY A C 1
ATOM 1940 O O . GLY A 1 241 ? 3.108 -15.715 -5.589 1.00 77.69 241 GLY A O 1
ATOM 1941 N N . THR A 1 242 ? 3.703 -13.780 -6.557 1.00 68.06 242 THR A N 1
ATOM 1942 C CA . THR A 1 242 ? 4.417 -14.350 -7.702 1.00 68.06 242 THR A CA 1
ATOM 1943 C C . THR A 1 242 ? 5.903 -13.982 -7.598 1.00 68.06 242 THR A C 1
ATOM 1945 O O . THR A 1 242 ? 6.244 -13.041 -6.881 1.00 68.06 242 THR A O 1
ATOM 1948 N N . PRO A 1 243 ? 6.817 -14.688 -8.292 1.00 53.84 243 PRO A N 1
ATOM 1949 C CA . PRO A 1 243 ? 8.254 -14.409 -8.207 1.00 53.84 243 PRO A CA 1
ATOM 1950 C C . PRO A 1 243 ? 8.657 -12.967 -8.559 1.00 53.84 243 PRO A C 1
ATOM 1952 O O . PRO A 1 243 ? 9.702 -12.525 -8.094 1.00 53.84 243 PRO A O 1
ATOM 1955 N N . ASN A 1 244 ? 7.835 -12.243 -9.333 1.00 49.72 244 ASN A N 1
ATOM 1956 C CA . ASN A 1 244 ? 8.107 -10.869 -9.768 1.00 49.72 244 ASN A CA 1
ATOM 1957 C C . 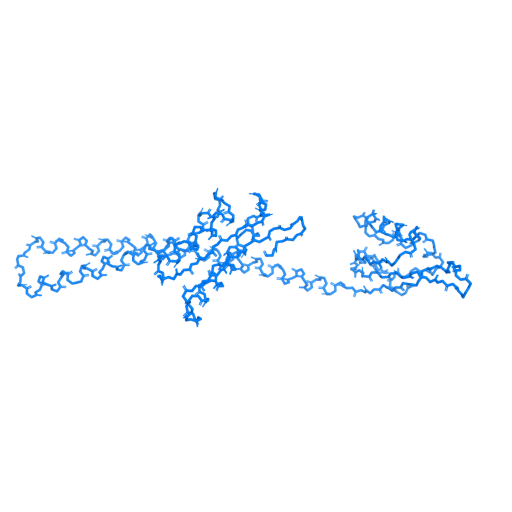ASN A 1 244 ? 7.089 -9.819 -9.272 1.00 49.72 244 ASN A C 1
ATOM 1959 O O . ASN A 1 244 ? 7.383 -8.635 -9.393 1.00 49.72 244 ASN A O 1
ATOM 1963 N N . GLU A 1 245 ? 5.935 -10.199 -8.704 1.00 46.94 245 GLU A N 1
ATOM 1964 C CA . GLU A 1 245 ? 4.870 -9.263 -8.280 1.00 46.94 245 GLU A CA 1
ATOM 1965 C C . GLU A 1 245 ? 4.013 -9.825 -7.125 1.00 46.94 245 GLU A C 1
ATOM 1967 O O . GLU A 1 245 ? 3.764 -11.032 -7.054 1.00 46.94 245 GLU A O 1
ATOM 1972 N N . LEU A 1 246 ? 3.511 -8.956 -6.239 1.00 50.78 246 LEU A N 1
ATOM 1973 C CA . LEU A 1 246 ? 2.473 -9.277 -5.245 1.00 50.78 246 LEU A CA 1
ATOM 1974 C C . LEU A 1 246 ? 1.133 -8.711 -5.724 1.00 50.78 246 LEU A C 1
ATOM 1976 O O . LEU A 1 246 ? 1.061 -7.512 -5.984 1.00 50.78 246 LEU A O 1
ATOM 1980 N N . ASN A 1 247 ? 0.107 -9.562 -5.815 1.00 44.94 247 ASN A N 1
ATOM 1981 C CA . ASN A 1 247 ? -1.271 -9.201 -6.168 1.00 44.94 247 ASN A CA 1
ATOM 1982 C C . ASN A 1 247 ? -2.252 -9.578 -5.051 1.00 44.94 247 ASN A C 1
ATOM 1984 O O . ASN A 1 247 ? -2.079 -10.652 -4.418 1.00 44.94 247 ASN A O 1
#

Secondary structure (DSSP, 8-state):
-TTT---GGGGTTTGGGGGB-TTTHHHHHHHHHHHHHHT--EEEEEEEE-TTS-EEEEEEEEEEEE-TTS-EEEEEEEEEE-HHHHHHHHHHHHHHHHHHHHHHHHHHHHHHHIIIIIHHHHHHHHHHHHHHHHHS---HHHHHHHHHHHHHHHHHHHHHHHHHHHH--HHHHHH-HHHHHHHHHHHHHHHHT-EEEEEEES--SS--HHHHHHHHHHHHHHHHHHHHHS--SEEEEEEEB-SS-B-

Solvent-accessible surface area (backbone atoms only — not comparable to full-atom values): 13732 Å² total; per-residue (Å²): 72,90,61,51,61,44,55,69,77,62,42,51,88,70,35,62,61,77,40,37,39,82,89,44,40,64,62,51,50,51,52,50,49,54,20,64,78,66,63,40,66,45,76,50,74,42,42,35,38,32,57,88,66,52,73,38,35,29,40,38,39,36,39,62,38,62,46,98,87,69,48,82,68,50,72,53,68,50,78,42,82,40,40,70,58,52,52,49,52,52,48,52,52,51,52,51,50,52,50,53,52,53,52,51,52,48,32,49,47,50,22,46,48,43,55,59,55,50,43,50,51,51,51,51,52,51,52,52,53,53,48,53,63,71,74,48,95,64,59,69,71,56,49,53,52,51,50,54,52,50,52,52,51,53,50,49,47,52,52,45,52,52,51,23,54,72,43,47,68,68,54,43,82,77,60,31,54,67,53,33,50,46,51,48,41,52,52,50,19,64,75,68,76,36,49,56,49,72,51,74,44,67,64,68,89,79,62,60,65,69,58,39,49,51,54,49,50,52,50,51,54,54,50,51,50,44,61,74,69,65,79,63,59,69,47,82,47,75,43,38,30,52,101,90,51,78,89

Radius of gyration: 31.13 Å; Cα contacts (8 Å, |Δi|>4): 250; chains: 1; bounding box: 61×38×103 Å

Sequence (247 aa):
MRFTGRSIHAELGNGWAENVHREDLSLCQETYTNAFDRREPFEMAYRLRRHDGEYRWVLDLGVPRFQQDGSFAGYIGSCIDVTDHKRAEESLADMSRKLIEAQEQERTWIARELHDDINQRIALVLVNLERLQGDSPFAPATTQRMMEIREQLSSLASDVQALSHHLHSSKLEYLGLATAAASFCKELSEERMVEIEFSSEGVPKQLPREIALCLFRVLQESLQNAVKHSGAKHFEARIKGTPNELN

Foldseek 3Di:
DQWAPDDPVCVPDPSQLVFFDPVCSVVVCVQVVVCQVVQAKGWDWTWGQGNVRDTFIKIKIWHWDADPVRHTPGIDMDIDGCRVVVVVVVVVVVVVLVVLVVLLVVLLVLLCCLVPPVLVVLVVVLVVLVVVVVPDDDDPVVVVVSVVVNVVSVVVSVVSNVSSVVSDQVCCVPPNQQVSLVVLQVVCCVVLVAAEAEDEEQDDPDDDPSVSSVVNVCSNVVVVCCSVPVPDRYYYYYWYDDPVDTD

pLDDT: mean 85.09, std 9.18, range [44.94, 95.88]